Protein AF-L7L6Y4-F1 (afdb_monomer_lite)

Sequence (271 aa):
MTKPHEPDQHRPDEARPPGFETAEQSGSHADTAPQTSPEYAPTGFAPTQFGVPQFDSAQFGGAPPGYPPAGYPPPGYPPAPPPNRTPQILAAILVPIVIATLVAVSVVVIRHNNQQNDEASPPPTEVTVVEPGAPAPQEPDAAGQIPAPAPSVAQSPEPSPSPSAPPVSGADARGFASGPRCNAPEDPLVFIGYTARSRVVICQVGSQVGRNYYKGLANGNAIEIGYPSRSGSTFTAVNGSVRYVVSPSSLVITENGRTLSTEPMIQAWVD

Radius of gyration: 38.22 Å; chains: 1; bounding box: 120×74×76 Å

Structure (mmCIF, N/CA/C/O backbone):
data_AF-L7L6Y4-F1
#
_entry.id   AF-L7L6Y4-F1
#
loop_
_atom_site.group_PDB
_atom_site.id
_atom_site.type_symbol
_atom_site.label_atom_id
_atom_site.label_alt_id
_atom_site.label_comp_id
_atom_site.label_asym_id
_atom_site.label_entity_id
_atom_site.label_seq_id
_atom_site.pdbx_PDB_ins_code
_atom_site.Cartn_x
_atom_site.Cartn_y
_atom_site.Cartn_z
_atom_site.occupancy
_atom_site.B_iso_or_equiv
_atom_site.auth_seq_id
_atom_site.auth_comp_id
_atom_site.auth_asym_id
_atom_site.auth_atom_id
_atom_site.pdbx_PDB_model_num
ATOM 1 N N . MET A 1 1 ? 59.678 31.757 38.102 1.00 49.84 1 MET A N 1
ATOM 2 C CA . MET A 1 1 ? 58.906 30.837 38.961 1.00 49.84 1 MET A CA 1
ATOM 3 C C . MET A 1 1 ? 57.443 30.963 38.581 1.00 49.84 1 MET A C 1
ATOM 5 O O . MET A 1 1 ? 56.754 31.797 39.144 1.00 49.84 1 MET A O 1
ATOM 9 N N . THR A 1 2 ? 56.991 30.175 37.606 1.00 51.38 2 THR A N 1
ATOM 10 C CA . THR A 1 2 ? 55.563 30.055 37.284 1.00 51.38 2 THR A CA 1
ATOM 11 C C . THR A 1 2 ? 55.348 28.630 36.791 1.00 51.38 2 THR A C 1
ATOM 13 O O . THR A 1 2 ? 55.929 28.228 35.786 1.00 51.38 2 THR A O 1
ATOM 16 N N . LYS A 1 3 ? 54.628 27.838 37.585 1.00 59.25 3 LYS A N 1
ATOM 17 C CA . LYS A 1 3 ? 54.335 26.421 37.347 1.00 59.25 3 LYS A CA 1
ATOM 18 C C . LYS A 1 3 ? 53.057 26.341 36.494 1.00 59.25 3 LYS A C 1
ATOM 20 O O . LYS A 1 3 ? 52.103 27.029 36.858 1.00 59.25 3 LYS A O 1
ATOM 25 N N . PRO A 1 4 ? 53.002 25.572 35.392 1.00 62.41 4 PRO A N 1
ATOM 26 C CA . PRO A 1 4 ? 51.770 25.422 34.626 1.00 62.41 4 PRO A CA 1
ATOM 27 C C . PRO A 1 4 ? 50.770 24.519 35.356 1.00 62.41 4 PRO A C 1
ATOM 29 O O . PRO A 1 4 ? 51.151 23.589 36.066 1.00 62.41 4 PRO A O 1
ATOM 32 N N . HIS A 1 5 ? 49.496 24.852 35.180 1.00 60.91 5 HIS A N 1
ATOM 33 C CA . HIS A 1 5 ? 48.320 24.230 35.775 1.00 60.91 5 HIS A CA 1
ATOM 34 C C . HIS A 1 5 ? 47.925 22.987 34.958 1.00 60.91 5 HIS A C 1
ATOM 36 O O . HIS A 1 5 ? 47.766 23.071 33.742 1.00 60.91 5 HIS A O 1
ATOM 42 N N . GLU A 1 6 ? 47.816 21.842 35.627 1.00 69.25 6 GLU A N 1
ATOM 43 C CA . GLU A 1 6 ? 47.409 20.547 35.068 1.00 69.25 6 GLU A CA 1
ATOM 44 C C . GLU A 1 6 ? 45.871 20.433 35.106 1.00 69.25 6 GLU A C 1
ATOM 46 O O . GLU A 1 6 ? 45.295 20.704 36.163 1.00 69.25 6 GLU A O 1
ATOM 51 N N . PRO A 1 7 ? 45.184 20.102 33.995 1.00 65.88 7 PRO A N 1
ATOM 52 C CA . PRO A 1 7 ? 43.735 19.936 33.997 1.00 65.88 7 PRO A CA 1
ATOM 53 C C . PRO A 1 7 ? 43.310 18.524 34.432 1.00 65.88 7 PRO A C 1
ATOM 55 O O . PRO A 1 7 ? 43.775 17.517 33.895 1.00 65.88 7 PRO A O 1
ATOM 58 N N . ASP A 1 8 ? 42.381 18.495 35.390 1.00 60.53 8 ASP A N 1
ATOM 59 C CA . ASP A 1 8 ? 41.675 17.329 35.927 1.00 60.53 8 ASP A CA 1
ATOM 60 C C . ASP A 1 8 ? 40.996 16.501 34.820 1.00 60.53 8 ASP A C 1
ATOM 62 O O . ASP A 1 8 ? 40.091 16.974 34.127 1.00 60.53 8 ASP A O 1
ATOM 66 N N . GLN A 1 9 ? 41.392 15.233 34.684 1.00 57.84 9 GLN A N 1
ATOM 67 C CA . GLN A 1 9 ? 40.680 14.264 33.855 1.00 57.84 9 GLN A CA 1
ATOM 68 C C . GLN A 1 9 ? 39.477 13.706 34.624 1.00 57.84 9 GLN A C 1
ATOM 70 O O . GLN A 1 9 ? 39.608 12.828 35.476 1.00 57.84 9 GLN A O 1
ATOM 75 N N . HIS A 1 10 ? 38.285 14.203 34.294 1.00 60.91 10 HIS A N 1
ATOM 76 C CA . HIS A 1 10 ? 37.023 13.589 34.697 1.00 60.91 10 HIS A CA 1
ATOM 77 C C . HIS A 1 10 ? 36.835 12.242 33.984 1.00 60.91 10 HIS A C 1
ATOM 79 O O . HIS A 1 10 ? 36.675 12.165 32.766 1.00 60.91 10 HIS A O 1
ATOM 85 N N . ARG A 1 11 ? 36.850 11.177 34.783 1.00 63.25 11 ARG A N 1
ATOM 86 C CA . ARG A 1 11 ? 36.523 9.797 34.420 1.00 63.25 11 ARG A CA 1
ATOM 87 C C . ARG A 1 11 ? 34.994 9.650 34.339 1.00 63.25 11 ARG A C 1
ATOM 89 O O . ARG A 1 11 ? 34.338 9.967 35.328 1.00 63.25 11 ARG A O 1
ATOM 96 N N . PRO A 1 12 ? 34.402 9.188 33.224 1.00 61.81 12 PRO A N 1
ATOM 97 C CA . PRO A 1 12 ? 32.975 8.892 33.189 1.00 61.81 12 PRO A CA 1
ATOM 98 C C . PRO A 1 12 ? 32.676 7.586 33.938 1.00 61.81 12 PRO A C 1
ATOM 100 O O . PRO A 1 12 ? 33.360 6.577 33.754 1.00 61.81 12 PRO A O 1
ATOM 103 N N . ASP A 1 13 ? 31.657 7.646 34.795 1.00 52.38 13 ASP A N 1
ATOM 104 C CA . ASP A 1 13 ? 31.080 6.524 35.530 1.00 52.38 13 ASP A CA 1
ATOM 105 C C . ASP A 1 13 ? 30.538 5.446 34.582 1.00 52.38 13 ASP A C 1
ATOM 107 O O . ASP A 1 13 ? 29.760 5.702 33.660 1.00 52.38 13 ASP A O 1
ATOM 111 N N . GLU A 1 14 ? 30.953 4.212 34.852 1.00 58.50 14 GLU A N 1
ATOM 112 C CA . GLU A 1 14 ? 30.553 3.001 34.151 1.00 58.50 14 GLU A CA 1
ATOM 113 C C . GLU A 1 14 ? 29.162 2.567 34.640 1.00 58.50 14 GLU A C 1
ATOM 115 O O . GLU A 1 14 ? 28.984 2.073 35.757 1.00 58.50 14 GLU A O 1
ATOM 120 N N . ALA A 1 15 ? 28.145 2.794 33.807 1.00 58.94 15 ALA A N 1
ATOM 121 C CA . ALA A 1 15 ? 26.770 2.400 34.081 1.00 58.94 15 ALA A CA 1
ATOM 122 C C . ALA A 1 15 ? 26.608 0.870 34.000 1.00 58.94 15 ALA A C 1
ATOM 124 O O . ALA A 1 15 ? 26.661 0.255 32.936 1.00 58.94 15 ALA A O 1
ATOM 125 N N . ARG A 1 16 ? 26.376 0.270 35.168 1.00 60.38 16 ARG A N 1
ATOM 126 C CA . ARG A 1 16 ? 26.054 -1.142 35.411 1.00 60.38 16 ARG A CA 1
ATOM 127 C C . ARG A 1 16 ? 24.636 -1.490 34.913 1.00 60.38 16 ARG A C 1
ATOM 129 O O . ARG A 1 16 ? 23.689 -0.851 35.373 1.00 60.38 16 ARG A O 1
ATOM 136 N N . PRO A 1 17 ? 24.433 -2.511 34.057 1.00 67.81 17 PRO A N 1
ATOM 137 C CA . PRO A 1 17 ? 23.089 -2.983 33.722 1.00 67.81 17 PRO A CA 1
ATOM 138 C C . PRO A 1 17 ? 22.472 -3.830 34.861 1.00 67.81 17 PRO A C 1
ATOM 140 O O . PRO A 1 17 ? 23.193 -4.595 35.514 1.00 67.81 17 PRO A O 1
ATOM 143 N N . PRO A 1 18 ? 21.153 -3.713 35.118 1.00 62.12 18 PRO A N 1
ATOM 144 C CA . PRO A 1 18 ? 20.429 -4.555 36.069 1.00 62.12 18 PRO A CA 1
ATOM 145 C C . PRO A 1 18 ? 20.204 -5.975 35.526 1.00 62.12 18 PRO A C 1
ATOM 147 O O . PRO A 1 18 ? 20.105 -6.198 34.321 1.00 62.12 18 PRO A O 1
ATOM 150 N N . GLY A 1 19 ? 20.180 -6.928 36.460 1.00 49.75 19 GLY A N 1
ATOM 151 C CA . GLY A 1 19 ? 20.267 -8.362 36.223 1.00 49.75 19 GLY A CA 1
ATOM 152 C C . GLY A 1 19 ? 19.092 -9.004 35.488 1.00 49.75 19 GLY A C 1
ATOM 153 O O . GLY A 1 19 ? 17.953 -8.547 35.526 1.00 49.75 19 GLY A O 1
ATOM 154 N N . PHE A 1 20 ? 19.423 -10.125 34.852 1.00 48.03 20 PHE A N 1
ATOM 155 C CA . PHE A 1 20 ? 18.484 -11.104 34.336 1.00 48.03 20 PHE A CA 1
ATOM 156 C C . PHE A 1 20 ? 17.938 -11.925 35.506 1.00 48.03 20 PHE A C 1
ATOM 158 O O . PHE A 1 20 ? 18.676 -12.661 36.161 1.00 48.03 20 PHE A O 1
ATOM 165 N N . GLU A 1 21 ? 16.647 -11.765 35.774 1.00 55.12 21 GLU A N 1
ATOM 166 C CA . GLU A 1 21 ? 15.887 -12.620 36.676 1.00 55.12 21 GLU A CA 1
ATOM 167 C C . GLU A 1 21 ? 15.536 -13.914 35.930 1.00 55.12 21 GLU A C 1
ATOM 169 O O . GLU A 1 21 ? 14.765 -13.927 34.969 1.00 55.12 21 GLU A O 1
ATOM 174 N N . THR A 1 22 ? 16.181 -15.004 36.338 1.00 49.25 22 THR A N 1
ATOM 175 C CA . THR A 1 22 ? 15.930 -16.362 35.861 1.00 49.25 22 THR A CA 1
ATOM 176 C C . THR A 1 22 ? 14.662 -16.886 36.527 1.00 49.25 22 THR A C 1
ATOM 178 O O . THR A 1 22 ? 14.688 -17.259 37.697 1.00 49.25 22 THR A O 1
ATOM 181 N N . ALA A 1 23 ? 13.552 -16.943 35.793 1.00 55.12 23 ALA A N 1
ATOM 182 C CA . ALA A 1 23 ? 12.389 -17.713 36.218 1.00 55.12 23 ALA A CA 1
ATOM 183 C C . ALA A 1 23 ? 12.545 -19.169 35.752 1.00 55.12 23 ALA A C 1
ATOM 185 O O . ALA A 1 23 ? 12.255 -19.516 34.607 1.00 55.12 23 ALA A O 1
ATOM 186 N N . GLU A 1 24 ? 13.024 -20.018 36.663 1.00 54.66 24 GLU A N 1
ATOM 187 C CA . GLU A 1 24 ? 12.730 -21.450 36.666 1.00 54.66 24 GLU A CA 1
ATOM 188 C C . GLU A 1 24 ? 11.210 -21.642 36.733 1.00 54.66 24 GLU A C 1
ATOM 190 O O . GLU A 1 24 ? 10.570 -21.235 37.703 1.00 54.66 24 GLU A O 1
ATOM 195 N N . GLN A 1 25 ? 10.627 -22.320 35.746 1.00 53.72 25 GLN A N 1
ATOM 196 C CA . GLN A 1 25 ? 9.329 -22.958 35.937 1.00 53.72 25 GLN A CA 1
ATOM 197 C C . GLN A 1 25 ? 9.423 -24.427 35.533 1.00 53.72 25 GLN A C 1
ATOM 199 O O . GLN A 1 25 ? 9.224 -24.825 34.388 1.00 53.72 25 GLN A O 1
ATOM 204 N N . SER A 1 26 ? 9.800 -25.211 36.541 1.00 57.97 26 SER A N 1
ATOM 205 C CA . SER A 1 26 ? 9.683 -26.661 36.608 1.00 57.97 26 SER A CA 1
ATOM 206 C C . SER A 1 26 ? 8.202 -27.043 36.727 1.00 57.97 26 SER A C 1
ATOM 208 O O . SER A 1 26 ? 7.484 -26.506 37.571 1.00 57.97 26 SER A O 1
ATOM 210 N N . GLY A 1 27 ? 7.735 -27.948 35.867 1.00 52.06 27 GLY A N 1
ATOM 211 C CA . GLY A 1 27 ? 6.340 -28.389 35.820 1.00 52.06 27 GLY A CA 1
ATOM 212 C C . GLY A 1 27 ? 6.143 -29.550 34.852 1.00 52.06 27 GLY A C 1
ATOM 213 O O . GLY A 1 27 ? 5.719 -29.373 33.717 1.00 52.06 27 GLY A O 1
ATOM 214 N N . SER A 1 28 ? 6.518 -30.736 35.311 1.00 59.22 28 SER A N 1
ATOM 215 C CA . SER A 1 28 ? 6.410 -32.041 34.659 1.00 59.22 28 SER A CA 1
ATOM 216 C C . SER A 1 28 ? 5.017 -32.691 34.772 1.00 59.22 28 SER A C 1
ATOM 218 O O . SER A 1 28 ? 4.301 -32.415 35.730 1.00 59.22 28 SER A O 1
ATOM 220 N N . HIS A 1 29 ? 4.772 -33.677 33.891 1.00 43.50 29 HIS A N 1
ATOM 221 C CA . HIS A 1 29 ? 3.691 -34.692 33.826 1.00 43.50 29 HIS A CA 1
ATOM 222 C C . HIS A 1 29 ? 2.401 -34.276 33.087 1.00 43.50 29 HIS A C 1
ATOM 224 O O . HIS A 1 29 ? 1.640 -33.443 33.556 1.00 43.50 29 HIS A O 1
ATOM 230 N N . ALA A 1 30 ? 2.220 -34.686 31.824 1.00 50.94 30 ALA A N 1
ATOM 231 C CA . ALA A 1 30 ? 1.847 -36.017 31.306 1.00 50.94 30 ALA A CA 1
ATOM 232 C C . ALA A 1 30 ? 0.329 -36.246 31.325 1.00 50.94 30 ALA A C 1
ATOM 234 O O . ALA A 1 30 ? -0.232 -36.497 32.382 1.00 50.94 30 ALA A O 1
ATOM 235 N N . ASP A 1 31 ? -0.291 -36.252 30.140 1.00 48.62 31 ASP A N 1
ATOM 236 C CA . ASP A 1 31 ? -1.286 -37.273 29.823 1.00 48.62 31 ASP A CA 1
ATOM 237 C C . ASP A 1 31 ? -1.483 -37.469 28.314 1.00 48.62 31 ASP A C 1
ATOM 239 O O . ASP A 1 31 ? -1.268 -36.585 27.486 1.00 48.62 31 ASP A O 1
ATOM 243 N N . THR A 1 32 ? -1.835 -38.705 28.003 1.00 44.62 32 THR A N 1
ATOM 244 C CA . THR A 1 32 ? -1.800 -39.392 26.718 1.00 44.62 32 THR A CA 1
ATOM 245 C C . THR A 1 32 ? -3.143 -39.297 25.993 1.00 44.62 32 THR A C 1
ATOM 247 O O . THR A 1 32 ? -4.165 -39.631 26.580 1.00 44.62 32 THR A O 1
ATOM 250 N N . ALA A 1 33 ? -3.149 -38.984 24.691 1.00 52.09 33 ALA A N 1
ATOM 251 C CA . ALA A 1 33 ? -4.119 -39.539 23.734 1.00 52.09 33 ALA A CA 1
ATOM 252 C C . ALA A 1 33 ? -3.632 -39.353 22.280 1.00 52.09 33 ALA A C 1
ATOM 254 O O . ALA A 1 33 ? -3.257 -38.241 21.905 1.00 52.09 33 ALA A O 1
ATOM 255 N N . PRO A 1 34 ? -3.663 -40.397 21.429 1.00 58.09 34 PRO A N 1
ATOM 256 C CA . PRO A 1 34 ? -3.401 -40.262 20.002 1.00 58.09 34 PRO A CA 1
ATOM 257 C C . PRO A 1 34 ? -4.667 -39.764 19.291 1.00 58.09 34 PRO A C 1
ATOM 259 O O . PRO A 1 34 ? -5.653 -40.494 19.190 1.00 58.09 34 PRO A O 1
ATOM 262 N N . GLN A 1 35 ? -4.657 -38.531 18.778 1.00 48.00 35 GLN A N 1
ATOM 263 C CA . GLN A 1 35 ? -5.683 -38.097 17.830 1.00 48.00 35 GLN A CA 1
ATOM 264 C C . GLN A 1 35 ? -5.280 -38.488 16.410 1.00 48.00 35 GLN A C 1
ATOM 266 O O . GLN A 1 35 ? -4.291 -38.030 15.844 1.00 48.00 35 GLN A O 1
ATOM 271 N N . THR A 1 36 ? -6.083 -39.401 15.885 1.00 48.19 36 THR A N 1
ATOM 272 C CA . THR A 1 36 ? -6.110 -39.953 14.539 1.00 48.19 36 THR A CA 1
ATOM 273 C C . THR A 1 36 ? -6.147 -38.871 13.459 1.00 48.19 36 THR A C 1
ATOM 275 O O . THR A 1 36 ? -7.047 -38.029 13.451 1.00 48.19 36 THR A O 1
ATOM 278 N N . SER A 1 37 ? -5.213 -38.956 12.509 1.00 50.47 37 SER A N 1
ATOM 279 C CA . SER A 1 37 ? -5.298 -38.306 11.198 1.00 50.47 37 SER A CA 1
ATOM 280 C C . SER A 1 37 ? -6.626 -38.634 10.516 1.00 50.47 37 SER A C 1
ATOM 282 O O . SER A 1 37 ? -6.934 -39.816 10.354 1.00 50.47 37 SER A O 1
ATOM 284 N N . PRO A 1 38 ? -7.380 -37.645 10.015 1.00 56.12 38 PRO A N 1
ATOM 285 C CA . PRO A 1 38 ? -8.290 -37.903 8.921 1.00 56.12 38 PRO A CA 1
ATOM 286 C C . PRO A 1 38 ? -7.474 -38.045 7.632 1.00 56.12 38 PRO A C 1
ATOM 288 O O . PRO A 1 38 ? -6.875 -37.100 7.120 1.00 56.12 38 PRO A O 1
ATOM 291 N N . GLU A 1 39 ? -7.449 -39.278 7.145 1.00 47.75 39 GLU A N 1
ATOM 292 C CA . GLU A 1 39 ? -7.076 -39.683 5.798 1.00 47.75 39 GLU A CA 1
ATOM 293 C C . GLU A 1 39 ? -7.838 -38.827 4.771 1.00 47.75 39 GLU A C 1
ATOM 295 O O . GLU A 1 39 ? -9.052 -38.947 4.601 1.00 47.75 39 GLU A O 1
ATOM 300 N N . TYR A 1 40 ? -7.130 -37.899 4.124 1.00 48.03 40 TYR A N 1
ATOM 301 C CA . TYR A 1 40 ? -7.681 -37.080 3.051 1.00 48.03 40 TYR A CA 1
ATOM 302 C C . TYR A 1 40 ? -7.696 -37.918 1.770 1.00 48.03 40 TYR A C 1
ATOM 304 O O . TYR A 1 40 ? -6.683 -38.068 1.086 1.00 48.03 40 TYR A O 1
ATOM 312 N N . ALA A 1 41 ? -8.852 -38.507 1.472 1.00 52.50 41 ALA A N 1
ATOM 313 C CA . ALA A 1 41 ? -9.097 -39.198 0.216 1.00 52.50 41 ALA A CA 1
ATOM 314 C C . ALA A 1 41 ? -8.950 -38.225 -0.976 1.00 52.50 41 ALA A C 1
ATOM 316 O O . ALA A 1 41 ? -9.541 -37.139 -0.952 1.00 52.50 41 ALA A O 1
ATOM 317 N N . PRO A 1 42 ? -8.231 -38.591 -2.052 1.00 54.44 42 PRO A N 1
ATOM 318 C CA . PRO A 1 42 ? -8.242 -37.818 -3.285 1.00 54.44 42 PRO A CA 1
ATOM 319 C C . PRO A 1 42 ? -9.577 -38.050 -4.003 1.00 54.44 42 PRO A C 1
ATOM 321 O O . PRO A 1 42 ? -9.783 -39.063 -4.671 1.00 54.44 42 PRO A O 1
ATOM 324 N N . THR A 1 43 ? -10.507 -37.106 -3.872 1.00 53.00 43 THR A N 1
ATOM 325 C CA . THR A 1 43 ? -11.658 -37.042 -4.775 1.00 53.00 43 THR A CA 1
ATOM 326 C C . THR A 1 43 ? -11.179 -36.483 -6.110 1.00 53.00 43 THR A C 1
ATOM 328 O O . THR A 1 43 ? -10.715 -35.348 -6.215 1.00 53.00 43 THR A O 1
ATOM 331 N N . GLY A 1 44 ? -11.227 -37.332 -7.136 1.00 41.16 44 GLY A N 1
ATOM 332 C CA . GLY A 1 44 ? -10.930 -36.960 -8.509 1.00 41.16 44 GLY A CA 1
ATOM 333 C C . GLY A 1 44 ? -11.922 -35.912 -9.000 1.00 41.16 44 GLY A C 1
ATOM 334 O O . GLY A 1 44 ? -13.100 -36.205 -9.198 1.00 41.16 44 GLY A O 1
ATOM 335 N N . PHE A 1 45 ? -11.434 -34.696 -9.224 1.00 43.78 45 PHE A N 1
ATOM 336 C CA . PHE A 1 45 ? -12.145 -33.698 -10.007 1.00 43.78 45 PHE A CA 1
ATOM 337 C C . PHE A 1 45 ? -11.887 -33.979 -11.486 1.00 43.78 45 PHE A C 1
ATOM 339 O O . PHE A 1 45 ? -10.784 -33.786 -11.998 1.00 43.78 45 PHE A O 1
ATOM 346 N N . ALA A 1 46 ? -12.923 -34.467 -12.164 1.00 47.59 46 ALA A N 1
ATOM 347 C CA . ALA A 1 46 ? -12.985 -34.471 -13.615 1.00 47.59 46 ALA A CA 1
ATOM 348 C C . ALA A 1 46 ? -12.925 -33.018 -14.135 1.00 47.59 46 ALA A C 1
ATOM 350 O O . ALA A 1 46 ? -13.526 -32.131 -13.522 1.00 47.59 46 ALA A O 1
ATOM 351 N N . PRO A 1 47 ? -12.236 -32.745 -15.256 1.00 51.31 47 PRO A N 1
ATOM 352 C CA . PRO A 1 47 ? -12.237 -31.421 -15.854 1.00 51.31 47 PRO A CA 1
ATOM 353 C C . PRO A 1 47 ? -13.613 -31.134 -16.459 1.00 51.31 47 PRO A C 1
ATOM 355 O O . PRO A 1 47 ? -14.011 -31.732 -17.460 1.00 51.31 47 PRO A O 1
ATOM 358 N N . THR A 1 48 ? -14.345 -30.194 -15.867 1.00 46.81 48 THR A N 1
ATOM 359 C CA . THR A 1 48 ? -15.498 -29.568 -16.511 1.00 46.81 48 THR A CA 1
ATOM 360 C C . THR A 1 48 ? -14.983 -28.797 -17.723 1.00 46.81 48 THR A C 1
ATOM 362 O O . THR A 1 48 ? -14.302 -27.780 -17.592 1.00 46.81 48 THR A O 1
ATOM 365 N N . GLN A 1 49 ? -15.268 -29.316 -18.917 1.00 44.69 49 GLN A N 1
ATOM 366 C CA . GLN A 1 49 ? -15.059 -28.592 -20.162 1.00 44.69 49 GLN A CA 1
ATOM 367 C C . GLN A 1 49 ? -15.898 -27.312 -20.131 1.00 44.69 49 GLN A C 1
ATOM 369 O O . GLN A 1 49 ? -17.123 -27.359 -20.026 1.00 44.69 49 GLN A O 1
ATOM 374 N N . PHE A 1 50 ? -15.231 -26.165 -20.227 1.00 45.47 50 PHE A N 1
ATOM 375 C CA . PHE A 1 50 ? -15.882 -24.894 -20.503 1.00 45.47 50 PHE A CA 1
ATOM 376 C C . PHE A 1 50 ? -16.404 -24.929 -21.941 1.00 45.47 50 PHE A C 1
ATOM 378 O O . PHE A 1 50 ? -15.661 -24.712 -22.896 1.00 45.47 50 PHE A O 1
ATOM 385 N N . GLY A 1 51 ? -17.691 -25.244 -22.083 1.00 38.12 51 GLY A N 1
ATOM 386 C CA . GLY A 1 51 ? -18.435 -25.032 -23.314 1.00 38.12 51 GLY A CA 1
ATOM 387 C C . GLY A 1 51 ? -18.528 -23.535 -23.596 1.00 38.12 51 GLY A C 1
ATOM 388 O O . GLY A 1 51 ? -19.123 -22.780 -22.830 1.00 38.12 51 GLY A O 1
ATOM 389 N N . VAL A 1 52 ? -17.920 -23.111 -24.698 1.00 51.03 52 VAL A N 1
ATOM 390 C CA . VAL A 1 52 ? -18.197 -21.824 -25.336 1.00 51.03 52 VAL A CA 1
ATOM 391 C C . VAL A 1 52 ? -19.678 -21.778 -25.741 1.00 51.03 52 VAL A C 1
ATOM 393 O O . VAL A 1 52 ? -20.138 -22.707 -26.406 1.00 51.03 52 VAL A O 1
ATOM 396 N N . PRO A 1 53 ? -20.458 -20.742 -25.380 1.00 44.81 53 PRO A N 1
ATOM 397 C CA . PRO A 1 53 ? -21.779 -20.572 -25.962 1.00 44.81 53 PRO A CA 1
ATOM 398 C C . PRO A 1 53 ? -21.614 -20.193 -27.437 1.00 44.81 53 PRO A C 1
ATOM 400 O O . PRO A 1 53 ? -21.129 -19.116 -27.776 1.00 44.81 53 PRO A O 1
ATOM 403 N N . GLN A 1 54 ? -21.995 -21.118 -28.312 1.00 46.28 54 GLN A N 1
ATOM 404 C CA . GLN A 1 54 ? -22.135 -20.902 -29.744 1.00 46.28 54 GLN A CA 1
ATOM 405 C C . GLN A 1 54 ? -23.474 -20.183 -29.965 1.00 46.28 54 GLN A C 1
ATOM 407 O O . GLN A 1 54 ? -24.537 -20.750 -29.724 1.00 46.28 54 GLN A O 1
ATOM 412 N N . PHE A 1 55 ? -23.431 -18.906 -30.342 1.00 44.28 55 PHE A N 1
ATOM 413 C CA . PHE A 1 55 ? -24.631 -18.132 -30.660 1.00 44.28 55 PHE A CA 1
ATOM 414 C C . PHE A 1 55 ? -25.076 -18.505 -32.076 1.00 44.28 55 PHE A C 1
ATOM 416 O O . PHE A 1 55 ? -24.473 -18.068 -33.055 1.00 44.28 55 PHE A O 1
ATOM 423 N N . ASP A 1 56 ? -26.105 -19.345 -32.169 1.00 42.22 56 ASP A N 1
ATOM 424 C CA . ASP A 1 56 ? -26.780 -19.665 -33.423 1.00 42.22 56 ASP A CA 1
ATOM 425 C C . ASP A 1 56 ? -27.712 -18.506 -33.796 1.00 42.22 56 ASP A C 1
ATOM 427 O O . ASP A 1 56 ? -28.695 -18.203 -33.113 1.00 42.22 56 ASP A O 1
ATOM 431 N N . SER A 1 57 ? -27.362 -17.795 -34.860 1.00 52.12 57 SER A N 1
ATOM 432 C CA . SER A 1 57 ? -28.094 -16.651 -35.385 1.00 52.12 57 SER A CA 1
ATOM 433 C C . SER A 1 57 ? -28.975 -17.074 -36.555 1.00 52.12 57 SER A C 1
ATOM 435 O O . SER A 1 57 ? -28.629 -16.827 -37.701 1.00 52.12 57 SER A O 1
ATOM 437 N N . ALA A 1 58 ? -30.139 -17.667 -36.276 1.00 53.50 58 ALA A N 1
ATOM 438 C CA . ALA A 1 58 ? -31.327 -17.571 -37.136 1.00 53.50 58 ALA A CA 1
ATOM 439 C C . ALA A 1 58 ? -32.480 -18.416 -36.586 1.00 53.50 58 ALA A C 1
ATOM 441 O O . ALA A 1 58 ? -32.471 -19.632 -36.734 1.00 53.50 58 ALA A O 1
ATOM 442 N N . GLN A 1 59 ? -33.540 -17.773 -36.090 1.00 47.47 59 GLN A N 1
ATOM 443 C CA . GLN A 1 59 ? -34.899 -18.207 -36.426 1.00 47.47 59 GLN A CA 1
ATOM 444 C C . GLN A 1 59 ? -35.919 -17.112 -36.111 1.00 47.47 59 GLN A C 1
ATOM 446 O O . GLN A 1 59 ? -36.294 -16.847 -34.972 1.00 47.47 59 GLN A O 1
ATOM 451 N N . PHE A 1 60 ? -36.344 -16.457 -37.187 1.00 47.34 60 PHE A N 1
ATOM 452 C CA . PHE A 1 60 ? -37.554 -15.657 -37.263 1.00 47.34 60 PHE A CA 1
ATOM 453 C C . PHE A 1 60 ? -38.793 -16.554 -37.138 1.00 47.34 60 PHE A C 1
ATOM 455 O O . PHE A 1 60 ? -38.860 -17.595 -37.788 1.00 47.34 60 PHE A O 1
ATOM 462 N N . GLY A 1 61 ? -39.820 -16.059 -36.441 1.00 43.50 61 GLY A N 1
ATOM 463 C CA . GLY A 1 61 ? -41.215 -16.325 -36.805 1.00 43.50 61 GLY A CA 1
ATOM 464 C C . GLY A 1 61 ? -42.124 -16.816 -35.679 1.00 43.50 61 GLY A C 1
ATOM 465 O O . GLY A 1 61 ? -42.041 -17.967 -35.272 1.00 43.50 61 GLY A O 1
ATOM 466 N N . GLY A 1 62 ? -43.077 -15.965 -35.278 1.00 41.59 62 GLY A N 1
ATOM 467 C CA . GLY A 1 62 ? -44.340 -16.397 -34.666 1.00 41.59 62 GLY A CA 1
ATOM 468 C C . GLY A 1 62 ? -44.667 -15.753 -33.320 1.00 41.59 62 GLY A C 1
ATOM 469 O O . GLY A 1 62 ? -44.461 -16.362 -32.278 1.00 41.59 62 GLY A O 1
ATOM 470 N N . ALA A 1 63 ? -45.233 -14.543 -33.331 1.00 52.06 63 ALA A N 1
ATOM 471 C CA . ALA A 1 63 ? -45.893 -13.973 -32.154 1.00 52.06 63 ALA A CA 1
ATOM 472 C C . ALA A 1 63 ? -47.356 -14.467 -32.074 1.00 52.06 63 ALA A C 1
ATOM 474 O O . ALA A 1 63 ? -48.057 -14.397 -33.087 1.00 52.06 63 ALA A O 1
ATOM 475 N N . PRO A 1 64 ? -47.853 -14.933 -30.912 1.00 54.91 64 PRO A N 1
ATOM 476 C CA . PRO A 1 64 ? -49.275 -15.206 -30.717 1.00 54.91 64 PRO A CA 1
ATOM 477 C C . PRO A 1 64 ? -50.074 -13.905 -30.473 1.00 54.91 64 PRO A C 1
ATOM 479 O O . PRO A 1 64 ? -49.564 -12.982 -29.832 1.00 54.91 64 PRO A O 1
ATOM 482 N N . PRO A 1 65 ? -51.332 -13.806 -30.946 1.00 53.72 65 PRO A N 1
ATOM 483 C CA . PRO A 1 65 ? -52.178 -12.637 -30.722 1.00 53.72 65 PRO A CA 1
ATOM 484 C C . PRO A 1 65 ? -52.832 -12.717 -29.335 1.00 53.72 65 PRO A C 1
ATOM 486 O O . PRO A 1 65 ? -53.431 -13.737 -29.000 1.00 53.72 65 PRO A O 1
ATOM 489 N N . GLY A 1 66 ? -52.762 -11.651 -28.528 1.00 54.19 66 GLY A N 1
ATOM 490 C CA . GLY A 1 66 ? -53.553 -11.635 -27.290 1.00 54.19 66 GLY A CA 1
ATOM 491 C C . GLY A 1 66 ? -53.312 -10.562 -26.231 1.00 54.19 66 GLY A C 1
ATOM 492 O O . GLY A 1 66 ? -54.060 -10.557 -25.258 1.00 54.19 66 GLY A O 1
ATOM 493 N N . TYR A 1 67 ? -52.346 -9.648 -26.360 1.00 50.50 67 TYR A N 1
ATOM 494 C CA . TYR A 1 67 ? -52.150 -8.622 -25.324 1.00 50.50 67 TYR A CA 1
ATOM 495 C C . TYR A 1 67 ? -52.811 -7.286 -25.698 1.00 50.50 67 TYR A C 1
ATOM 497 O O . TYR A 1 67 ? -52.555 -6.773 -26.791 1.00 50.50 67 TYR A O 1
ATOM 505 N N . PRO A 1 68 ? -53.660 -6.708 -24.823 1.00 61.88 68 PRO A N 1
ATOM 506 C CA . PRO A 1 68 ? -54.209 -5.374 -25.032 1.00 61.88 68 PRO A CA 1
ATOM 507 C C . PRO A 1 68 ? -53.090 -4.322 -24.956 1.00 61.88 68 PRO A C 1
ATOM 509 O O . PRO A 1 68 ? -52.078 -4.550 -24.286 1.00 61.88 68 PRO A O 1
ATOM 512 N N . PRO A 1 69 ? -53.248 -3.165 -25.623 1.00 55.56 69 PRO A N 1
ATOM 513 C CA . PRO A 1 69 ? -52.218 -2.138 -25.649 1.00 55.56 69 PRO A CA 1
ATOM 514 C C . PRO A 1 69 ? -51.943 -1.624 -24.232 1.00 55.56 69 PRO A C 1
ATOM 516 O O . PRO A 1 69 ? -52.823 -1.074 -23.569 1.00 55.56 69 PRO A O 1
ATOM 519 N N . ALA A 1 70 ? -50.703 -1.812 -23.777 1.00 55.81 70 ALA A N 1
ATOM 520 C CA . ALA A 1 70 ? -50.192 -1.198 -22.566 1.00 55.81 70 ALA A CA 1
ATOM 521 C C . ALA A 1 70 ? -50.210 0.324 -22.752 1.00 55.81 70 ALA A C 1
ATOM 523 O O . ALA A 1 70 ? -49.564 0.861 -23.653 1.00 55.81 70 ALA A O 1
ATOM 524 N N . GLY A 1 71 ? -50.989 1.008 -21.914 1.00 47.88 71 GLY A N 1
ATOM 525 C CA . GLY A 1 71 ? -50.990 2.461 -21.839 1.00 47.88 71 GLY A CA 1
ATOM 526 C C . GLY A 1 71 ? -49.581 2.980 -21.562 1.00 47.88 71 GLY A C 1
ATOM 527 O O . GLY A 1 71 ? -48.832 2.400 -20.776 1.00 47.88 71 GLY A O 1
ATOM 528 N N . TYR A 1 72 ? -49.222 4.069 -22.235 1.00 55.94 72 TYR A N 1
ATOM 529 C CA . TYR A 1 72 ? -47.963 4.769 -22.017 1.00 55.94 72 TYR A CA 1
ATOM 530 C C . TYR A 1 72 ? -47.810 5.127 -20.529 1.00 55.94 72 TYR A C 1
ATOM 532 O O . TYR A 1 72 ? -48.727 5.734 -19.965 1.00 55.94 72 TYR A O 1
ATOM 540 N N . PRO A 1 73 ? -46.683 4.789 -19.873 1.00 60.56 73 PRO A N 1
ATOM 541 C CA . PRO A 1 73 ? -46.404 5.322 -18.551 1.00 60.56 73 PRO A CA 1
ATOM 542 C C . PRO A 1 73 ? -46.237 6.847 -18.656 1.00 60.56 73 PRO A C 1
ATOM 544 O O . PRO A 1 73 ? -45.659 7.333 -19.636 1.00 60.56 73 PRO A O 1
ATOM 547 N N . PRO A 1 74 ? -46.744 7.625 -17.685 1.00 64.75 74 PRO A N 1
ATOM 548 C CA . PRO A 1 74 ? -46.571 9.069 -17.695 1.00 64.75 74 PRO A CA 1
ATOM 549 C C . PRO A 1 74 ? -45.075 9.425 -17.634 1.00 64.75 74 PRO A C 1
ATOM 551 O O . PRO A 1 74 ? -44.297 8.691 -17.014 1.00 64.75 74 PRO A O 1
ATOM 554 N N . PRO A 1 75 ? -44.652 10.538 -18.261 1.00 67.00 75 PRO A N 1
ATOM 555 C CA . PRO A 1 75 ? -43.267 10.983 -18.207 1.00 67.00 75 PRO A CA 1
ATOM 556 C C . PRO A 1 75 ? -42.848 11.177 -16.747 1.00 67.00 75 PRO A C 1
ATOM 558 O O . PRO A 1 75 ? -43.497 11.901 -15.990 1.00 67.00 75 PRO A O 1
ATOM 561 N N . GLY A 1 76 ? -41.779 10.483 -16.354 1.00 51.94 76 GLY A N 1
ATOM 562 C CA . GLY A 1 76 ? -41.217 10.567 -15.014 1.00 51.94 76 GLY A CA 1
ATOM 563 C C . GLY A 1 76 ? -40.851 12.009 -14.682 1.00 51.94 76 GLY A C 1
ATOM 564 O O . GLY A 1 76 ? -40.153 12.676 -15.447 1.00 51.94 76 GLY A O 1
ATOM 565 N N . TYR A 1 77 ? -41.339 12.494 -13.545 1.00 61.28 77 TYR A N 1
ATOM 566 C CA . TYR A 1 77 ? -40.924 13.784 -13.014 1.00 61.28 77 TYR A CA 1
ATOM 567 C C . TYR A 1 77 ? -39.411 13.760 -12.742 1.00 61.28 77 TYR A C 1
ATOM 569 O O . TYR A 1 77 ? -38.903 12.753 -12.237 1.00 61.28 77 TYR A O 1
ATOM 577 N N . PRO A 1 78 ? -38.678 14.845 -13.050 1.00 68.94 78 PRO A N 1
ATOM 578 C CA . PRO A 1 78 ? -37.283 14.951 -12.654 1.00 68.94 78 PRO A CA 1
ATOM 579 C C . PRO A 1 78 ? -37.172 14.866 -11.121 1.00 68.94 78 PRO A C 1
ATOM 581 O O . PRO A 1 78 ? -38.058 15.360 -10.414 1.00 68.94 78 PRO A O 1
ATOM 584 N N . PRO A 1 79 ? -36.103 14.249 -10.586 1.00 64.62 79 PRO A N 1
ATOM 585 C CA . PRO A 1 79 ? -35.879 14.212 -9.148 1.00 64.62 79 PRO A CA 1
ATOM 586 C C . PRO A 1 79 ? -35.797 15.640 -8.597 1.00 64.62 79 PRO A C 1
ATOM 588 O O . PRO A 1 79 ? -35.169 16.516 -9.196 1.00 64.62 79 PRO A O 1
ATOM 591 N N . ALA A 1 80 ? -36.453 15.877 -7.458 1.00 67.44 80 ALA A N 1
ATOM 592 C CA . ALA A 1 80 ? -36.434 17.174 -6.796 1.00 67.44 80 ALA A CA 1
ATOM 593 C C . ALA A 1 80 ? -34.984 17.590 -6.470 1.00 67.44 80 ALA A C 1
ATOM 595 O O . ALA A 1 80 ? -34.204 16.751 -6.004 1.00 67.44 80 ALA A O 1
ATOM 596 N N . PRO A 1 81 ? -34.603 18.862 -6.688 1.00 69.38 81 PRO A N 1
ATOM 597 C CA . PRO A 1 81 ? -33.283 19.344 -6.310 1.00 69.38 81 PRO A CA 1
ATOM 598 C C . PRO A 1 81 ? -33.093 19.227 -4.787 1.00 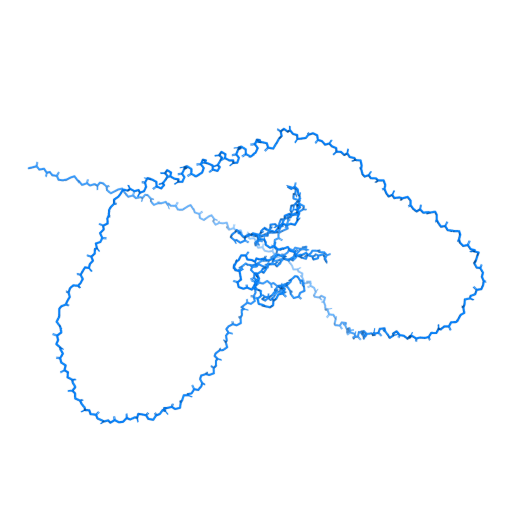69.38 81 PRO A C 1
ATOM 600 O O . PRO A 1 81 ? -34.037 19.474 -4.028 1.00 69.38 81 PRO A O 1
ATOM 603 N N . PRO A 1 82 ? -31.892 18.846 -4.315 1.00 67.06 82 PRO A N 1
ATOM 604 C CA . PRO A 1 82 ? -31.630 18.716 -2.890 1.00 67.06 82 PRO A CA 1
ATOM 605 C C . PRO A 1 82 ? -31.800 20.070 -2.179 1.00 67.06 82 PRO A C 1
ATOM 607 O O . PRO A 1 82 ? -31.459 21.113 -2.745 1.00 67.06 82 PRO A O 1
ATOM 610 N N . PRO A 1 83 ? -32.316 20.082 -0.934 1.00 67.62 83 PRO A N 1
ATOM 611 C CA . PRO A 1 83 ? -32.523 21.311 -0.186 1.00 67.62 83 PRO A CA 1
ATOM 612 C C . PRO A 1 83 ? -31.187 22.016 0.056 1.00 67.62 83 PRO A C 1
ATOM 614 O O . PRO A 1 83 ? -30.261 21.457 0.648 1.00 67.62 83 PRO A O 1
ATOM 617 N N . ASN A 1 84 ? -31.118 23.265 -0.401 1.00 53.00 84 ASN A N 1
ATOM 618 C CA . ASN A 1 84 ? -29.976 24.155 -0.252 1.00 53.00 84 ASN A CA 1
ATOM 619 C C . ASN A 1 84 ? -29.727 24.417 1.244 1.00 53.00 84 ASN A C 1
ATOM 621 O O . ASN A 1 84 ? -30.366 25.273 1.857 1.00 53.00 84 ASN A O 1
ATOM 625 N N . ARG A 1 85 ? -28.817 23.659 1.862 1.00 54.22 85 ARG A N 1
ATOM 626 C CA . ARG A 1 85 ? -28.262 24.006 3.171 1.00 54.22 85 ARG A CA 1
ATOM 627 C C . ARG A 1 85 ? -27.088 24.938 2.943 1.00 54.22 85 ARG A C 1
ATOM 629 O O . ARG A 1 85 ? -25.964 24.494 2.750 1.00 54.22 85 ARG A O 1
ATOM 636 N N . THR A 1 86 ? -27.357 26.232 2.986 1.00 57.41 86 THR A N 1
ATOM 637 C CA . THR A 1 86 ? -26.349 27.237 3.316 1.00 57.41 86 THR A CA 1
ATOM 638 C C . THR A 1 86 ? -26.057 27.148 4.814 1.00 57.41 86 THR A C 1
ATOM 640 O O . THR A 1 86 ? -26.983 27.307 5.611 1.00 57.41 86 THR A O 1
ATOM 643 N N . PRO A 1 87 ? -24.795 26.976 5.237 1.00 48.28 87 PRO A N 1
ATOM 644 C CA . PRO A 1 87 ? -24.376 27.436 6.544 1.00 48.28 87 PRO A CA 1
ATOM 645 C C . PRO A 1 87 ? -23.411 28.609 6.381 1.00 48.28 87 PRO A C 1
ATOM 647 O O . PRO A 1 87 ? -22.450 28.580 5.612 1.00 48.28 87 PRO A O 1
ATOM 650 N N . GLN A 1 88 ? -23.683 29.660 7.140 1.00 53.34 88 GLN A N 1
ATOM 651 C CA . GLN A 1 88 ? -22.755 30.751 7.360 1.00 53.34 88 GLN A CA 1
ATOM 652 C C . GLN A 1 88 ? -21.496 30.215 8.054 1.00 53.34 88 GLN A C 1
ATOM 654 O O . GLN A 1 88 ? -21.534 29.892 9.236 1.00 53.34 88 GLN A O 1
ATOM 659 N N . ILE A 1 89 ? -20.376 30.130 7.335 1.00 49.31 89 ILE A N 1
ATOM 660 C CA . ILE A 1 89 ? -19.039 30.021 7.938 1.00 49.31 89 ILE A CA 1
ATOM 661 C C . ILE A 1 89 ? -18.115 31.024 7.238 1.00 49.31 89 ILE A C 1
ATOM 663 O O . ILE A 1 89 ? -17.140 30.677 6.582 1.00 49.31 89 ILE A O 1
ATOM 667 N N . LEU A 1 90 ? -18.437 32.307 7.384 1.00 49.75 90 LEU A N 1
ATOM 668 C CA . LEU A 1 90 ? -17.509 33.415 7.152 1.00 49.75 90 LEU A CA 1
ATOM 669 C C . LEU A 1 90 ? -17.044 33.941 8.516 1.00 49.75 90 LEU A C 1
ATOM 671 O O . LEU A 1 90 ? -17.392 35.047 8.903 1.00 49.75 90 LEU A O 1
ATOM 675 N N . ALA A 1 91 ? -16.317 33.110 9.275 1.00 50.38 91 ALA A N 1
ATOM 676 C CA . ALA A 1 91 ? -15.581 33.555 10.473 1.00 50.38 91 ALA A CA 1
ATOM 677 C C . ALA A 1 91 ? -14.501 32.580 11.004 1.00 50.38 91 ALA A C 1
ATOM 679 O O . ALA A 1 91 ? -13.860 32.901 11.998 1.00 50.38 91 ALA A O 1
ATOM 680 N N . ALA A 1 92 ? -14.255 31.410 10.391 1.00 51.25 92 ALA A N 1
ATOM 681 C CA . ALA A 1 92 ? -13.384 30.380 10.995 1.00 51.25 92 ALA A CA 1
ATOM 682 C C . ALA A 1 92 ? -12.212 29.888 10.117 1.00 51.25 92 ALA A C 1
ATOM 684 O O . ALA A 1 92 ? -11.592 28.881 10.443 1.00 51.25 92 ALA A O 1
ATOM 685 N N . ILE A 1 93 ? -11.882 30.579 9.017 1.00 53.44 93 ILE A N 1
ATOM 686 C CA . ILE A 1 93 ? -10.770 30.183 8.121 1.00 53.44 93 ILE A CA 1
ATOM 687 C C . ILE A 1 93 ? -9.520 31.066 8.306 1.00 53.44 93 ILE A C 1
ATOM 689 O O . ILE A 1 93 ? -8.411 30.627 8.014 1.00 53.44 93 ILE A O 1
ATOM 693 N N . LEU A 1 94 ? -9.641 32.269 8.880 1.00 49.59 94 LEU A N 1
ATOM 694 C CA . LEU A 1 94 ? -8.479 33.151 9.077 1.00 49.59 94 LEU A CA 1
ATOM 695 C C . LEU A 1 94 ? -7.571 32.717 10.238 1.00 49.59 94 LEU A C 1
ATOM 697 O O . LEU A 1 94 ? -6.356 32.858 10.143 1.00 49.59 94 LEU A O 1
ATOM 701 N N . VAL A 1 95 ? -8.124 32.132 11.303 1.00 57.00 95 VAL A N 1
ATOM 702 C CA . VAL A 1 95 ? -7.344 31.723 12.485 1.00 57.00 95 VAL A CA 1
ATOM 703 C C . VAL A 1 95 ? -6.322 30.613 12.181 1.00 57.00 95 VAL A C 1
ATOM 705 O O . VAL A 1 95 ? -5.154 30.805 12.518 1.00 57.00 95 VAL A O 1
ATOM 708 N N . PRO A 1 96 ? -6.664 29.488 11.514 1.00 55.69 96 PRO A N 1
ATOM 709 C CA . PRO A 1 96 ? -5.667 28.451 11.236 1.00 55.69 96 PRO A CA 1
ATOM 710 C C . PRO A 1 96 ? -4.605 28.907 10.227 1.00 55.69 96 PRO A C 1
ATOM 712 O O . PRO A 1 96 ? -3.453 28.497 10.346 1.00 55.69 96 PRO A O 1
ATOM 715 N N . ILE A 1 97 ? -4.952 29.788 9.279 1.00 71.81 97 ILE A N 1
ATOM 716 C CA . ILE A 1 97 ? -3.992 30.331 8.307 1.00 71.81 97 ILE A CA 1
ATOM 717 C C . ILE A 1 97 ? -2.989 31.258 9.005 1.00 71.81 97 ILE A C 1
ATOM 719 O O . ILE A 1 97 ? -1.794 31.123 8.772 1.00 71.81 97 ILE A O 1
ATOM 723 N N . VAL A 1 98 ? -3.439 32.138 9.907 1.00 75.44 98 VAL A N 1
ATOM 724 C CA . VAL A 1 98 ? -2.545 33.029 10.672 1.00 75.44 98 VAL A CA 1
ATOM 725 C C . VAL A 1 98 ? -1.641 32.242 11.627 1.00 75.44 98 VAL A C 1
ATOM 727 O O . VAL A 1 98 ? -0.463 32.560 11.764 1.00 75.44 98 VAL A O 1
ATOM 730 N N . ILE A 1 99 ? -2.149 31.178 12.259 1.00 74.62 99 ILE A N 1
ATOM 731 C CA . ILE A 1 99 ? -1.319 30.318 13.117 1.00 74.62 99 ILE A CA 1
ATOM 732 C C . ILE A 1 99 ? -0.278 29.564 12.275 1.00 74.62 99 ILE A C 1
ATOM 734 O O . ILE A 1 99 ? 0.893 29.524 12.647 1.00 74.62 99 ILE A O 1
ATOM 738 N N . ALA A 1 100 ? -0.666 29.015 11.119 1.00 74.62 100 ALA A N 1
ATOM 739 C CA . ALA A 1 100 ? 0.262 28.312 10.235 1.00 74.62 100 ALA A CA 1
ATOM 740 C C . ALA A 1 100 ? 1.353 29.240 9.671 1.00 74.62 100 ALA A C 1
ATOM 742 O O . ALA A 1 100 ? 2.517 28.839 9.613 1.00 74.62 100 ALA A O 1
ATOM 743 N N . THR A 1 101 ? 1.014 30.483 9.304 1.00 76.19 101 THR A N 1
ATOM 744 C CA . THR A 1 101 ? 2.011 31.456 8.830 1.00 76.19 101 THR A CA 1
ATOM 745 C C . THR A 1 101 ? 2.952 31.899 9.945 1.00 76.19 101 THR A C 1
ATOM 747 O O . THR A 1 101 ? 4.156 31.962 9.708 1.00 76.19 101 THR A O 1
ATOM 750 N N . LEU A 1 102 ? 2.458 32.125 11.168 1.00 77.25 102 LEU A N 1
ATOM 751 C CA . LEU A 1 102 ? 3.316 32.458 12.311 1.00 77.25 102 LEU A CA 1
ATOM 752 C C . LEU A 1 102 ? 4.296 31.325 12.637 1.00 77.25 102 LEU A C 1
ATOM 754 O O . LEU A 1 102 ? 5.485 31.588 12.783 1.00 77.25 102 LEU A O 1
ATOM 758 N N . VAL A 1 103 ? 3.841 30.068 12.663 1.00 84.12 103 VAL A N 1
ATOM 759 C CA . VAL A 1 103 ? 4.720 28.912 12.918 1.00 84.12 103 VAL A CA 1
ATOM 760 C C . VAL A 1 103 ? 5.775 28.760 11.819 1.00 84.12 103 VAL A C 1
ATOM 762 O O . VAL A 1 103 ? 6.947 28.548 12.126 1.00 84.12 103 VAL A O 1
ATOM 765 N N . ALA A 1 104 ? 5.399 28.917 10.545 1.00 80.56 104 ALA A N 1
ATOM 766 C CA . ALA A 1 104 ? 6.348 28.838 9.435 1.00 80.56 104 ALA A CA 1
ATOM 767 C C . ALA A 1 104 ? 7.424 29.937 9.516 1.00 80.56 104 ALA A C 1
ATOM 769 O O . ALA A 1 104 ? 8.611 29.643 9.368 1.00 80.56 104 ALA A O 1
ATOM 770 N N . VAL A 1 105 ? 7.033 31.180 9.818 1.00 84.69 105 VAL A N 1
ATOM 771 C CA . VAL A 1 105 ? 7.975 32.297 9.997 1.00 84.69 105 VAL A CA 1
ATOM 772 C C . VAL A 1 105 ? 8.882 32.058 11.207 1.00 84.69 105 VAL A C 1
ATOM 774 O O . VAL A 1 105 ? 10.094 32.231 11.095 1.00 84.69 105 VAL A O 1
ATOM 777 N N . SER A 1 106 ? 8.344 31.583 12.336 1.00 77.38 106 SER A N 1
ATOM 778 C CA . SER A 1 106 ? 9.148 31.244 13.517 1.00 77.38 106 SER A CA 1
ATOM 779 C C . SER A 1 106 ? 10.187 30.156 13.225 1.00 77.38 106 SER A C 1
ATOM 781 O O . SER A 1 106 ? 11.338 30.293 13.632 1.00 77.38 106 SER A O 1
ATOM 783 N N . VAL A 1 107 ? 9.831 29.106 12.476 1.00 80.69 107 VAL A N 1
ATOM 784 C CA . VAL A 1 107 ? 10.772 28.033 12.103 1.00 80.69 107 VAL A CA 1
ATOM 785 C C . VAL A 1 107 ? 11.885 28.550 11.185 1.00 80.69 107 VAL A C 1
ATOM 787 O O . VAL A 1 107 ? 13.044 28.169 11.363 1.00 80.69 107 VAL A O 1
ATOM 790 N N . VAL A 1 108 ? 11.568 29.430 10.230 1.00 81.06 108 VAL A N 1
ATOM 791 C CA . VAL A 1 108 ? 12.568 30.022 9.325 1.00 81.06 108 VAL A CA 1
ATOM 792 C C . VAL A 1 108 ? 13.537 30.931 10.087 1.00 81.06 108 VAL A C 1
ATOM 794 O O . VAL A 1 108 ? 14.745 30.815 9.890 1.00 81.06 108 VAL A O 1
ATOM 797 N N . VAL A 1 109 ? 13.046 31.769 11.006 1.00 79.31 109 VAL A N 1
ATOM 798 C CA . VAL A 1 109 ? 13.896 32.660 11.820 1.00 79.31 109 VAL A CA 1
ATOM 799 C C . VAL A 1 109 ? 14.816 31.868 12.755 1.00 79.31 109 VAL A C 1
ATOM 801 O O . VAL A 1 109 ? 15.995 32.194 12.859 1.00 79.31 109 VAL A O 1
ATOM 804 N N . ILE A 1 110 ? 14.328 30.791 13.386 1.00 75.69 110 ILE A N 1
ATOM 805 C CA . ILE A 1 110 ? 15.162 29.936 14.251 1.00 75.69 110 ILE A CA 1
ATOM 806 C C . ILE A 1 110 ? 16.275 29.252 13.443 1.00 75.69 110 ILE A C 1
ATOM 808 O O . ILE A 1 110 ? 17.422 29.227 13.884 1.00 75.69 110 ILE A O 1
ATOM 812 N N . ARG A 1 111 ? 15.976 28.736 12.242 1.00 77.56 111 ARG A N 1
ATOM 813 C CA . ARG A 1 111 ? 17.010 28.141 11.375 1.00 77.56 111 ARG A CA 1
ATOM 814 C C . ARG A 1 111 ? 18.038 29.167 10.908 1.00 77.56 111 ARG A C 1
ATOM 816 O O . ARG A 1 111 ? 19.223 28.855 10.897 1.00 77.56 111 ARG A O 1
ATOM 823 N N . HIS A 1 112 ? 17.595 30.371 10.555 1.00 76.19 112 HIS A N 1
ATOM 824 C CA . HIS A 1 112 ? 18.487 31.438 10.111 1.00 76.19 112 HIS A CA 1
ATOM 825 C C . HIS A 1 112 ? 19.399 31.935 11.244 1.00 76.19 112 HIS A C 1
ATOM 827 O O . HIS A 1 112 ? 20.592 32.123 11.026 1.00 76.19 112 HIS A O 1
ATOM 833 N N . ASN A 1 113 ? 18.878 32.071 12.469 1.00 69.81 113 ASN A N 1
ATOM 834 C CA . ASN A 1 113 ? 19.695 32.415 13.636 1.00 69.81 113 ASN A CA 1
ATOM 835 C C . ASN A 1 113 ? 20.709 31.317 13.978 1.00 69.81 113 ASN A C 1
ATOM 837 O O . ASN A 1 113 ? 21.830 31.637 14.352 1.00 69.81 113 ASN A O 1
ATOM 841 N N . ASN A 1 114 ? 20.353 30.037 13.821 1.00 67.94 114 ASN A N 1
ATOM 842 C CA . ASN A 1 114 ? 21.302 28.945 14.046 1.00 67.94 114 ASN A CA 1
ATOM 843 C C . ASN A 1 114 ? 22.442 28.947 13.015 1.00 67.94 114 ASN A C 1
ATOM 845 O O . ASN A 1 114 ? 23.581 28.746 13.406 1.00 67.94 114 ASN A O 1
ATOM 849 N N . GLN A 1 115 ? 22.170 29.263 11.742 1.00 61.03 115 GLN A N 1
ATOM 850 C CA . GLN A 1 115 ? 23.218 29.370 10.713 1.00 61.03 115 GLN A CA 1
ATOM 851 C C . GLN A 1 115 ? 24.182 30.544 10.939 1.00 61.03 115 GLN A C 1
ATOM 853 O O . GLN A 1 115 ? 25.349 30.445 10.582 1.00 61.03 115 GLN A O 1
ATOM 858 N N . GLN A 1 116 ? 23.726 31.641 11.553 1.00 56.25 116 GLN A N 1
ATOM 859 C CA . GLN A 1 116 ? 24.604 32.767 11.900 1.00 56.25 116 GLN A CA 1
ATOM 860 C C . GLN A 1 116 ? 25.523 32.478 13.094 1.00 56.25 116 GLN A C 1
ATOM 862 O O . GLN A 1 116 ? 26.521 33.171 13.266 1.00 56.25 116 GLN A O 1
ATOM 867 N N . ASN A 1 117 ? 25.211 31.463 13.906 1.00 55.75 117 ASN A N 1
ATOM 868 C CA . ASN A 1 117 ? 26.021 31.093 15.067 1.00 55.75 117 ASN A CA 1
ATOM 869 C C . ASN A 1 117 ? 27.183 30.140 14.726 1.00 55.75 117 ASN A C 1
ATOM 871 O O . ASN A 1 117 ? 28.024 29.909 15.591 1.00 55.75 117 ASN A O 1
ATOM 875 N N . ASP A 1 118 ? 27.258 29.626 13.492 1.00 56.16 118 ASP A N 1
ATOM 876 C CA . ASP A 1 118 ? 28.315 28.701 13.053 1.00 56.16 118 ASP A CA 1
ATOM 877 C C . ASP A 1 118 ? 29.480 29.394 12.310 1.00 56.16 118 ASP A C 1
ATOM 879 O O . ASP A 1 118 ? 30.448 28.736 11.927 1.00 56.16 118 ASP A O 1
ATOM 883 N N . GLU A 1 119 ? 29.455 30.721 12.132 1.00 55.59 119 GLU A N 1
ATOM 884 C CA . GLU A 1 119 ? 30.535 31.450 11.451 1.00 55.59 119 GLU A CA 1
ATOM 885 C C . GLU A 1 119 ? 31.526 32.078 12.447 1.00 55.59 119 GLU A C 1
ATOM 887 O O . GLU A 1 119 ? 31.531 33.281 12.708 1.00 55.59 119 GLU A O 1
ATOM 892 N N . ALA A 1 120 ? 32.402 31.234 13.003 1.00 43.56 120 ALA A N 1
ATOM 893 C CA . ALA A 1 120 ? 33.616 31.662 13.698 1.00 43.56 120 ALA A CA 1
ATOM 894 C C . ALA A 1 120 ? 34.808 30.705 13.451 1.00 43.56 120 ALA A C 1
ATOM 896 O O . ALA A 1 120 ? 35.110 29.859 14.286 1.00 43.56 120 ALA A O 1
ATOM 897 N N . SER A 1 121 ? 35.539 30.975 12.351 1.00 49.12 121 SER A N 1
ATOM 898 C CA . SER A 1 121 ? 36.996 30.757 12.121 1.00 49.12 121 SER A CA 1
ATOM 899 C C . SER A 1 121 ? 37.573 29.323 12.008 1.00 49.12 121 SER A C 1
ATOM 901 O O . SER A 1 121 ? 37.090 28.407 12.660 1.00 49.12 121 SER A O 1
ATOM 903 N N . PRO A 1 122 ? 38.782 29.144 11.418 1.00 53.88 122 PRO A N 1
ATOM 904 C CA . PRO A 1 122 ? 39.332 29.589 10.117 1.00 53.88 122 PRO A CA 1
ATOM 905 C C . PRO A 1 122 ? 40.010 28.395 9.347 1.00 53.88 122 PRO A C 1
ATOM 907 O O . PRO A 1 122 ? 40.007 27.274 9.858 1.00 53.88 122 PRO A O 1
ATOM 910 N N . PRO A 1 123 ? 40.601 28.562 8.135 1.00 65.25 123 PRO A N 1
ATOM 911 C CA . PRO A 1 123 ? 41.099 27.436 7.323 1.00 65.25 123 PRO A CA 1
ATOM 912 C C . PRO A 1 123 ? 42.577 27.075 7.584 1.00 65.25 123 PRO A C 1
ATOM 914 O O . PRO A 1 123 ? 43.385 27.952 7.893 1.00 65.25 123 PRO A O 1
ATOM 917 N N . PRO A 1 124 ? 42.952 25.795 7.404 1.00 49.94 124 PRO A N 1
ATOM 918 C CA . PRO A 1 124 ? 44.308 25.425 6.955 1.00 49.94 124 PRO A CA 1
ATOM 919 C C . PRO A 1 124 ? 44.248 24.212 5.975 1.00 49.94 124 PRO A C 1
ATOM 921 O O . PRO A 1 124 ? 43.328 23.408 6.048 1.00 49.94 124 PRO A O 1
ATOM 924 N N . THR A 1 125 ? 45.108 23.932 4.996 1.00 46.03 125 THR A N 1
ATOM 925 C CA . THR A 1 125 ? 46.372 24.476 4.494 1.00 46.03 125 THR A CA 1
ATOM 926 C C . THR A 1 125 ? 46.491 23.971 3.051 1.00 46.03 125 THR A C 1
ATOM 928 O O . THR A 1 125 ? 46.246 22.795 2.777 1.00 46.03 125 THR A O 1
ATOM 931 N N . GLU A 1 126 ? 46.889 24.842 2.136 1.00 48.84 126 GLU A N 1
ATOM 932 C CA . GLU A 1 126 ? 47.329 24.497 0.786 1.00 48.84 126 GLU A CA 1
ATOM 933 C C . GLU A 1 126 ? 48.671 23.748 0.882 1.00 48.84 126 GLU A C 1
ATOM 935 O O . GLU A 1 126 ? 49.642 24.280 1.421 1.00 48.84 126 GLU A O 1
ATOM 940 N N . VAL A 1 127 ? 48.732 22.495 0.418 1.00 48.16 127 VAL A N 1
ATOM 941 C CA . VAL A 1 127 ? 50.006 21.772 0.278 1.00 48.16 127 VAL A CA 1
ATOM 942 C C . VAL A 1 127 ? 50.462 21.888 -1.169 1.00 48.16 127 VAL A C 1
ATOM 944 O O . VAL A 1 127 ? 50.075 21.112 -2.041 1.00 48.16 127 VAL A O 1
ATOM 947 N N . THR A 1 128 ? 51.308 22.884 -1.397 1.00 49.59 128 THR A N 1
ATOM 948 C CA . THR A 1 128 ? 52.130 23.044 -2.592 1.00 49.59 128 THR A CA 1
ATOM 949 C C . THR A 1 128 ? 53.210 21.961 -2.599 1.00 49.59 128 THR A C 1
ATOM 951 O O . THR A 1 128 ? 54.156 22.023 -1.815 1.00 49.59 128 THR A O 1
ATOM 954 N N . VAL A 1 129 ? 53.098 20.975 -3.490 1.00 57.69 129 VAL A N 1
ATOM 955 C CA . VAL A 1 129 ? 54.219 20.086 -3.829 1.00 57.69 129 VAL A CA 1
ATOM 956 C C . VAL A 1 129 ? 54.951 20.697 -5.019 1.00 57.69 129 VAL A C 1
ATOM 958 O O . VAL A 1 129 ? 54.446 20.709 -6.139 1.00 57.69 129 VAL A O 1
ATOM 961 N N . VAL A 1 130 ? 56.139 21.235 -4.753 1.00 51.38 130 VAL A N 1
ATOM 962 C CA . VAL A 1 130 ? 57.146 21.553 -5.768 1.00 51.38 130 VAL A CA 1
ATOM 963 C C . VAL A 1 130 ? 58.071 20.345 -5.851 1.00 51.38 130 VAL A C 1
ATOM 965 O O . VAL A 1 130 ? 58.747 20.053 -4.867 1.00 51.38 130 VAL A O 1
ATOM 968 N N . GLU A 1 131 ? 58.151 19.678 -7.003 1.00 56.91 131 GLU A N 1
ATOM 969 C CA . GLU A 1 131 ? 59.303 18.821 -7.308 1.00 56.91 131 GLU A CA 1
ATOM 970 C C . GLU A 1 131 ? 59.851 19.120 -8.718 1.00 56.91 131 GLU A C 1
ATOM 972 O O . GLU A 1 131 ? 59.061 19.280 -9.655 1.00 56.91 131 GLU A O 1
ATOM 977 N N . PRO A 1 132 ? 61.182 19.280 -8.881 1.00 51.25 132 PRO A N 1
ATOM 978 C CA . PRO A 1 132 ? 61.808 19.806 -10.089 1.00 51.25 132 PRO A CA 1
ATOM 979 C C . PRO A 1 132 ? 62.359 18.708 -11.009 1.00 51.25 132 PRO A C 1
ATOM 981 O O . PRO A 1 132 ? 62.836 17.675 -10.553 1.00 51.25 132 PRO A O 1
ATOM 984 N N . GLY A 1 133 ? 62.475 19.036 -12.299 1.00 38.31 133 GLY A N 1
ATOM 985 C CA . GLY A 1 133 ? 63.557 18.507 -13.136 1.00 38.31 133 GLY A CA 1
ATOM 986 C C . GLY A 1 133 ? 63.132 17.554 -14.247 1.00 38.31 133 GLY A C 1
ATOM 987 O O . GLY A 1 133 ? 63.138 16.339 -14.089 1.00 38.31 133 GLY A O 1
ATOM 988 N N . ALA A 1 134 ? 62.890 18.126 -15.425 1.00 53.34 134 ALA A N 1
ATOM 989 C CA . ALA A 1 134 ? 63.095 17.425 -16.686 1.00 53.34 134 ALA A CA 1
ATOM 990 C C . ALA A 1 134 ? 64.573 17.010 -16.829 1.00 53.34 134 ALA A C 1
ATOM 992 O O . ALA A 1 134 ? 65.472 17.751 -16.419 1.00 53.34 134 ALA A O 1
ATOM 993 N N . PRO A 1 135 ? 64.830 15.882 -17.501 1.00 48.28 135 PRO A N 1
ATOM 994 C CA . PRO A 1 135 ? 65.503 15.985 -18.790 1.00 48.28 135 PRO A CA 1
ATOM 995 C C . PRO A 1 135 ? 64.793 15.174 -19.882 1.00 48.28 135 PRO A C 1
ATOM 997 O O . PRO A 1 135 ? 64.368 14.039 -19.688 1.00 48.28 135 PRO A O 1
ATOM 1000 N N . ALA A 1 136 ? 64.697 15.788 -21.058 1.00 55.19 136 ALA A N 1
ATOM 1001 C CA . ALA A 1 136 ? 64.406 15.134 -22.329 1.00 55.19 136 ALA A CA 1
ATOM 1002 C C . ALA A 1 136 ? 65.640 14.321 -22.814 1.00 55.19 136 ALA A C 1
ATOM 1004 O O . ALA A 1 136 ? 66.666 14.301 -22.134 1.00 55.19 136 ALA A O 1
ATOM 1005 N N . PRO A 1 137 ? 65.684 13.856 -24.071 1.00 55.94 137 PRO A N 1
ATOM 1006 C CA . PRO A 1 137 ? 64.879 12.824 -24.725 1.00 55.94 137 PRO A CA 1
ATOM 1007 C C . PRO A 1 137 ? 65.774 11.664 -25.221 1.00 55.94 137 PRO A C 1
ATOM 1009 O O . PRO A 1 137 ? 66.917 11.887 -25.617 1.00 55.94 137 PRO A O 1
ATOM 1012 N N . GLN A 1 138 ? 65.255 10.434 -25.273 1.00 42.53 138 GLN A N 1
ATOM 1013 C CA . GLN A 1 138 ? 65.920 9.331 -25.981 1.00 42.53 138 GLN A CA 1
ATOM 1014 C C . GLN A 1 138 ? 64.914 8.550 -26.832 1.00 42.53 138 GLN A C 1
ATOM 1016 O O . GLN A 1 138 ? 64.213 7.669 -26.344 1.00 42.53 138 GLN A O 1
ATOM 1021 N N . GLU A 1 139 ? 64.875 8.886 -28.121 1.00 54.38 139 GLU A N 1
ATOM 1022 C CA . GLU A 1 139 ? 64.643 7.903 -29.183 1.00 54.38 139 GLU A CA 1
ATOM 1023 C C . GLU A 1 139 ? 65.876 6.989 -29.244 1.00 54.38 139 GLU A C 1
ATOM 1025 O O . GLU A 1 139 ? 67.012 7.471 -29.162 1.00 54.38 139 GLU A O 1
ATOM 1030 N N . PRO A 1 140 ? 65.673 5.672 -29.355 1.00 51.19 140 PRO A N 1
ATOM 1031 C CA . PRO A 1 140 ? 66.061 5.057 -30.618 1.00 51.19 140 PRO A CA 1
ATOM 1032 C C . PRO A 1 140 ? 65.040 4.041 -31.143 1.00 51.19 140 PRO A C 1
ATOM 1034 O O . PRO A 1 140 ? 64.543 3.179 -30.418 1.00 51.19 140 PRO A O 1
ATOM 1037 N N . ASP A 1 141 ? 64.824 4.135 -32.453 1.00 52.56 141 ASP A N 1
ATOM 1038 C CA . ASP A 1 141 ? 64.399 3.076 -33.366 1.00 52.56 141 ASP A CA 1
ATOM 1039 C C . ASP A 1 141 ? 64.838 1.666 -32.935 1.00 52.56 141 ASP A C 1
ATOM 1041 O O . ASP A 1 141 ? 66.031 1.373 -32.826 1.00 52.56 141 ASP A O 1
ATOM 1045 N N . ALA A 1 142 ? 63.871 0.755 -32.825 1.00 50.81 142 ALA A N 1
ATOM 1046 C CA . ALA A 1 142 ? 64.088 -0.663 -33.088 1.00 50.81 142 ALA A CA 1
ATOM 1047 C C . ALA A 1 142 ? 62.762 -1.330 -33.475 1.00 50.81 142 ALA A C 1
ATOM 1049 O O . ALA A 1 142 ? 61.919 -1.662 -32.643 1.00 50.81 142 ALA A O 1
ATOM 1050 N N . ALA A 1 143 ? 62.599 -1.523 -34.780 1.00 55.84 143 ALA A N 1
ATOM 1051 C CA . ALA A 1 143 ? 61.598 -2.383 -35.380 1.00 55.84 143 ALA A CA 1
ATOM 1052 C C . ALA A 1 143 ? 61.583 -3.785 -34.744 1.00 55.84 143 ALA A C 1
ATOM 1054 O O . ALA A 1 143 ? 62.630 -4.411 -34.578 1.00 55.84 143 ALA A O 1
ATOM 1055 N N . GLY A 1 144 ? 60.389 -4.333 -34.507 1.00 49.62 144 GLY A N 1
ATOM 1056 C CA . GLY A 1 144 ? 60.245 -5.778 -34.352 1.00 49.62 144 GLY A CA 1
ATOM 1057 C C . GLY A 1 144 ? 58.996 -6.240 -33.615 1.00 49.62 144 GLY A C 1
ATOM 1058 O O . GLY A 1 144 ? 58.935 -6.172 -32.397 1.00 49.62 144 GLY A O 1
ATOM 1059 N N . GLN A 1 145 ? 58.112 -6.872 -34.392 1.00 48.72 145 GLN A N 1
ATOM 1060 C CA . GLN A 1 145 ? 57.110 -7.870 -33.991 1.00 48.72 145 GLN A CA 1
ATOM 1061 C C . GLN A 1 145 ? 55.732 -7.333 -33.578 1.00 48.72 145 GLN A C 1
ATOM 1063 O O . GLN A 1 145 ? 55.447 -7.047 -32.422 1.00 48.72 145 GLN A O 1
ATOM 1068 N N . ILE A 1 146 ? 54.843 -7.311 -34.577 1.00 55.22 146 ILE A N 1
ATOM 1069 C CA . ILE A 1 146 ? 53.389 -7.396 -34.414 1.00 55.22 146 ILE A CA 1
ATOM 1070 C C . ILE A 1 146 ? 53.082 -8.747 -33.741 1.00 55.22 146 ILE A C 1
ATOM 1072 O O . ILE A 1 146 ? 53.333 -9.784 -34.363 1.00 55.22 146 ILE A O 1
ATOM 1076 N N . PRO A 1 147 ? 52.538 -8.790 -32.513 1.00 56.50 147 PRO A N 1
ATOM 1077 C CA . PRO A 1 147 ? 52.003 -10.021 -31.956 1.00 56.50 147 PRO A CA 1
ATOM 1078 C C . PRO A 1 147 ? 50.719 -10.372 -32.713 1.00 56.50 147 PRO A C 1
ATOM 1080 O O . PRO A 1 147 ? 49.833 -9.531 -32.879 1.00 56.50 147 PRO A O 1
ATOM 1083 N N . ALA A 1 148 ? 50.618 -11.610 -33.189 1.00 61.44 148 ALA A N 1
ATOM 1084 C CA . ALA A 1 148 ? 49.380 -12.140 -33.747 1.00 61.44 148 ALA A CA 1
ATOM 1085 C C . ALA A 1 148 ? 48.231 -11.975 -32.725 1.00 61.44 148 ALA A C 1
ATOM 1087 O O . ALA A 1 148 ? 48.443 -12.259 -31.542 1.00 61.44 148 ALA A O 1
ATOM 1088 N N . PRO A 1 149 ? 47.026 -11.532 -33.134 1.00 58.69 149 PRO A N 1
ATOM 1089 C CA . PRO A 1 149 ? 45.898 -11.429 -32.220 1.00 58.69 149 PRO A CA 1
ATOM 1090 C C . PRO A 1 149 ? 45.545 -12.828 -31.707 1.00 58.69 149 PRO A C 1
ATOM 1092 O O . PRO A 1 149 ? 45.176 -13.716 -32.478 1.00 58.69 149 PRO A O 1
ATOM 1095 N N . ALA A 1 150 ? 45.687 -13.033 -30.398 1.00 62.78 150 ALA A N 1
ATOM 1096 C CA . ALA A 1 150 ? 45.187 -14.227 -29.737 1.00 62.78 150 ALA A CA 1
ATOM 1097 C C . ALA A 1 150 ? 43.660 -14.318 -29.938 1.00 62.78 150 ALA A C 1
ATOM 1099 O O . ALA A 1 150 ? 42.984 -13.283 -29.921 1.00 62.78 150 ALA A O 1
ATOM 1100 N N . PRO A 1 151 ? 43.089 -15.521 -30.129 1.00 55.38 151 PRO A N 1
ATOM 1101 C CA . PRO A 1 151 ? 41.647 -15.678 -30.246 1.00 55.38 151 PRO A CA 1
ATOM 1102 C C . PRO A 1 151 ? 40.975 -15.183 -28.961 1.00 55.38 151 PRO A C 1
ATOM 1104 O O . PRO A 1 151 ? 41.190 -15.724 -27.877 1.00 55.38 151 PRO A O 1
ATOM 1107 N N . SER A 1 152 ? 40.169 -14.129 -29.094 1.00 56.78 152 SER A N 1
ATOM 1108 C CA . SER A 1 152 ? 39.288 -13.646 -28.037 1.00 56.78 152 SER A CA 1
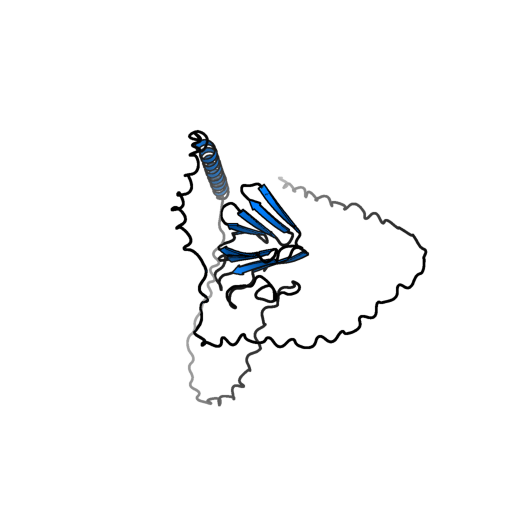ATO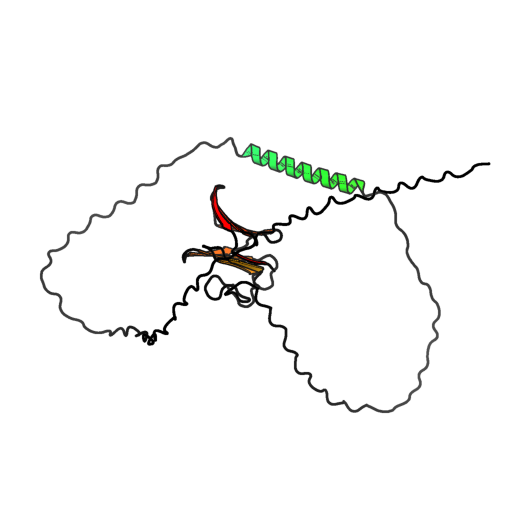M 1109 C C . SER A 1 152 ? 38.251 -14.734 -27.768 1.00 56.78 152 SER A C 1
ATOM 1111 O O . SER A 1 152 ? 37.354 -14.973 -28.577 1.00 56.78 152 SER A O 1
ATOM 1113 N N . VAL A 1 153 ? 38.420 -15.461 -26.664 1.00 62.56 153 VAL A N 1
ATOM 1114 C CA . VAL A 1 153 ? 37.397 -16.378 -26.167 1.00 62.56 153 VAL A CA 1
ATOM 1115 C C . VAL A 1 153 ? 36.217 -15.505 -25.759 1.00 62.56 153 VAL A C 1
ATOM 1117 O O . VAL A 1 153 ? 36.314 -14.750 -24.793 1.00 62.56 153 VAL A O 1
ATOM 1120 N N . ALA A 1 154 ? 35.129 -15.571 -26.527 1.00 60.91 154 ALA A N 1
ATOM 1121 C CA . ALA A 1 154 ? 33.877 -14.911 -26.197 1.00 60.91 154 ALA A CA 1
ATOM 1122 C C . ALA A 1 154 ? 33.425 -15.398 -24.814 1.00 60.91 154 ALA A C 1
ATOM 1124 O O . ALA A 1 154 ? 32.973 -16.533 -24.658 1.00 60.91 154 ALA A O 1
ATOM 1125 N N . GLN A 1 155 ? 33.607 -14.556 -23.796 1.00 55.66 155 GLN A N 1
ATOM 1126 C CA . GLN A 1 155 ? 33.042 -14.793 -22.478 1.00 55.66 155 GLN A CA 1
ATOM 1127 C C . GLN A 1 155 ? 31.525 -14.739 -22.639 1.00 55.66 155 GLN A C 1
ATOM 1129 O O . GLN A 1 155 ? 30.959 -13.705 -22.997 1.00 55.66 155 GLN A O 1
ATOM 1134 N N . SER A 1 156 ? 30.883 -15.892 -22.456 1.00 65.19 156 SER A N 1
ATOM 1135 C CA . SER A 1 156 ? 29.430 -15.985 -22.384 1.00 65.19 156 SER A CA 1
ATOM 1136 C C . SER A 1 156 ? 28.951 -15.011 -21.303 1.00 65.19 156 SER A C 1
ATOM 1138 O O . SER A 1 156 ? 29.510 -15.052 -20.205 1.00 65.19 156 SER A O 1
ATOM 1140 N N . PRO A 1 157 ? 27.966 -14.137 -21.579 1.00 63.03 157 PRO A N 1
ATOM 1141 C CA . PRO A 1 157 ? 27.461 -13.214 -20.575 1.00 63.03 157 PRO A CA 1
ATOM 1142 C C . PRO A 1 157 ? 26.958 -14.019 -19.378 1.00 63.03 157 PRO A C 1
ATOM 1144 O O . PRO A 1 157 ? 26.126 -14.919 -19.518 1.00 63.03 157 PRO A O 1
ATOM 1147 N N . GLU A 1 158 ? 27.523 -13.723 -18.213 1.00 65.50 158 GLU A N 1
ATOM 1148 C CA . GLU A 1 158 ? 27.084 -14.269 -16.938 1.00 65.50 158 GLU A CA 1
ATOM 1149 C C . GLU A 1 158 ? 25.607 -13.881 -16.730 1.00 65.50 158 GLU A C 1
ATOM 1151 O O . GLU A 1 158 ? 25.229 -12.741 -17.030 1.00 65.50 158 GLU A O 1
ATOM 1156 N N . PRO A 1 159 ? 24.733 -14.811 -16.305 1.00 56.00 159 PRO A N 1
ATOM 1157 C CA . PRO A 1 159 ? 23.322 -14.510 -16.119 1.00 56.00 159 PRO A CA 1
ATOM 1158 C C . PRO A 1 159 ? 23.173 -13.388 -15.089 1.00 56.00 159 PRO A C 1
ATOM 1160 O O . PRO A 1 159 ? 23.581 -13.520 -13.937 1.00 56.00 159 PRO A O 1
ATOM 1163 N N . SER A 1 160 ? 22.585 -12.272 -15.523 1.00 59.88 160 SER A N 1
ATOM 1164 C CA . SER A 1 160 ? 22.265 -11.149 -14.645 1.00 59.88 160 SER A CA 1
ATOM 1165 C C . SER A 1 160 ? 21.368 -11.644 -13.499 1.00 59.88 160 SER A C 1
ATOM 1167 O O . SER A 1 160 ? 20.423 -12.397 -13.771 1.00 59.88 160 SER A O 1
ATOM 1169 N N . PRO A 1 161 ? 21.644 -11.282 -12.231 1.00 52.56 161 PRO A N 1
ATOM 1170 C CA . PRO A 1 161 ? 20.848 -11.745 -11.104 1.00 52.56 161 PRO A CA 1
ATOM 1171 C C . PRO A 1 161 ? 19.401 -11.287 -11.290 1.00 52.56 161 PRO A C 1
ATOM 1173 O O . PRO A 1 161 ? 19.111 -10.094 -11.369 1.00 52.56 161 PRO A O 1
ATOM 1176 N N . SER A 1 162 ? 18.486 -12.251 -11.397 1.00 58.53 162 SER A N 1
ATOM 1177 C CA . SER A 1 162 ? 17.054 -11.962 -11.441 1.00 58.53 162 SER A CA 1
ATOM 1178 C C . SER A 1 162 ? 16.658 -11.273 -10.129 1.00 58.53 162 SER A C 1
ATOM 1180 O O . SER A 1 162 ? 17.125 -11.715 -9.074 1.00 58.53 162 SER A O 1
ATOM 1182 N N . PRO A 1 163 ? 15.842 -10.203 -10.155 1.00 62.53 163 PRO A N 1
ATOM 1183 C CA . PRO A 1 163 ? 15.432 -9.518 -8.937 1.00 62.53 163 PRO A CA 1
ATOM 1184 C C . PRO A 1 163 ? 14.769 -10.518 -7.988 1.00 62.53 163 PRO A C 1
ATOM 1186 O O . PRO A 1 163 ? 13.790 -11.180 -8.345 1.00 62.53 163 PRO A O 1
ATOM 1189 N N . SER A 1 164 ? 15.341 -10.659 -6.790 1.00 68.19 164 SER A N 1
ATOM 1190 C CA . SER A 1 164 ? 14.826 -11.557 -5.761 1.00 68.19 164 SER A CA 1
ATOM 1191 C C . SER A 1 164 ? 13.373 -11.209 -5.460 1.00 68.19 164 SER A C 1
ATOM 1193 O O . SER A 1 164 ? 13.042 -10.055 -5.194 1.00 68.19 164 SER A O 1
ATOM 1195 N N . ALA A 1 165 ? 12.498 -12.213 -5.508 1.00 77.44 165 ALA A N 1
ATOM 1196 C CA . ALA A 1 165 ? 11.103 -12.032 -5.137 1.00 77.44 165 ALA A CA 1
ATOM 1197 C C . ALA A 1 165 ? 10.998 -11.544 -3.677 1.00 77.44 165 ALA A C 1
ATOM 1199 O O . ALA A 1 165 ? 11.795 -11.970 -2.832 1.00 77.44 165 ALA A O 1
ATOM 1200 N N . PRO A 1 166 ? 10.012 -10.689 -3.354 1.00 83.25 166 PRO A N 1
ATOM 1201 C CA . PRO A 1 166 ? 9.780 -10.274 -1.980 1.00 83.25 166 PRO A CA 1
ATOM 1202 C C . PRO A 1 166 ? 9.445 -11.503 -1.121 1.00 83.25 166 PRO A C 1
ATOM 1204 O O . PRO A 1 166 ? 8.737 -12.404 -1.584 1.00 83.25 166 PRO A O 1
ATOM 1207 N N . PRO A 1 167 ? 9.882 -11.550 0.147 1.00 88.69 167 PRO A N 1
ATOM 1208 C CA . PRO A 1 167 ? 9.599 -12.655 1.053 1.00 88.69 167 PRO A CA 1
ATOM 1209 C C . PRO A 1 167 ? 8.164 -12.552 1.590 1.00 88.69 167 PRO A C 1
ATOM 1211 O O . PRO A 1 167 ? 7.960 -12.457 2.796 1.00 88.69 167 PRO A O 1
ATOM 1214 N N . VAL A 1 168 ? 7.160 -12.526 0.707 1.00 95.25 168 VAL A N 1
ATOM 1215 C CA . VAL A 1 168 ? 5.727 -12.483 1.034 1.00 95.25 168 VAL A CA 1
ATOM 1216 C C . VAL A 1 168 ? 5.018 -13.654 0.359 1.00 95.25 168 VAL A C 1
ATOM 1218 O O . VAL A 1 168 ? 5.164 -13.876 -0.840 1.00 95.25 168 VAL A O 1
ATOM 1221 N N . SER A 1 169 ? 4.254 -14.431 1.133 1.00 94.69 169 SER A N 1
ATOM 1222 C CA . SER A 1 169 ? 3.588 -15.632 0.614 1.00 94.69 169 SER A CA 1
ATOM 1223 C C . SER A 1 169 ? 2.636 -15.306 -0.543 1.00 94.69 169 SER A C 1
ATOM 1225 O O . SER A 1 169 ? 1.816 -14.389 -0.454 1.00 94.69 169 SER A O 1
ATOM 1227 N N . GLY A 1 170 ? 2.746 -16.063 -1.639 1.00 94.06 170 GLY A N 1
ATOM 1228 C CA . GLY A 1 170 ? 1.934 -15.869 -2.843 1.00 94.06 170 GLY A CA 1
ATOM 1229 C C . GLY A 1 170 ? 2.271 -14.606 -3.642 1.00 94.06 170 GLY A C 1
ATOM 1230 O O . GLY A 1 170 ? 1.437 -14.168 -4.440 1.00 94.06 170 GLY A O 1
ATOM 1231 N N . ALA A 1 171 ? 3.450 -14.017 -3.428 1.00 95.94 171 ALA A N 1
ATOM 1232 C CA . ALA A 1 171 ? 3.938 -12.863 -4.168 1.00 95.94 171 ALA A CA 1
ATOM 1233 C C . ALA A 1 171 ? 5.148 -13.179 -5.055 1.00 95.94 171 ALA A C 1
ATOM 1235 O O . ALA A 1 171 ? 5.896 -14.123 -4.819 1.00 95.94 171 ALA A O 1
ATOM 1236 N N . ASP A 1 172 ? 5.330 -12.342 -6.069 1.00 94.62 172 ASP A N 1
ATOM 1237 C CA . ASP A 1 172 ? 6.510 -12.275 -6.922 1.00 94.62 172 ASP A CA 1
ATOM 1238 C C . ASP A 1 172 ? 6.980 -10.816 -7.055 1.00 94.62 172 ASP A C 1
ATOM 1240 O O . ASP A 1 172 ? 6.415 -9.909 -6.437 1.00 94.62 172 ASP A O 1
ATOM 1244 N N . ALA A 1 173 ? 8.009 -10.578 -7.873 1.00 91.94 173 ALA A N 1
ATOM 1245 C CA . ALA A 1 173 ? 8.602 -9.255 -8.085 1.00 91.94 173 ALA A CA 1
ATOM 1246 C C . ALA A 1 173 ? 7.620 -8.183 -8.604 1.00 91.94 173 ALA A C 1
ATOM 1248 O O . ALA A 1 173 ? 7.961 -7.006 -8.611 1.00 91.94 173 ALA A O 1
ATOM 1249 N N . ARG A 1 174 ? 6.405 -8.560 -9.029 1.00 94.81 174 ARG A N 1
ATOM 1250 C CA . ARG A 1 174 ? 5.371 -7.629 -9.507 1.00 94.81 174 ARG A CA 1
ATOM 1251 C C . ARG A 1 174 ? 4.145 -7.557 -8.601 1.00 94.81 174 ARG A C 1
ATOM 1253 O O . ARG A 1 174 ? 3.175 -6.906 -8.976 1.00 94.81 174 ARG A O 1
ATOM 1260 N N . GLY A 1 175 ? 4.119 -8.236 -7.456 1.00 97.19 175 GLY A N 1
ATOM 1261 C CA . GLY A 1 175 ? 2.969 -8.238 -6.546 1.00 97.19 175 GLY A CA 1
ATOM 1262 C C . GLY A 1 175 ? 2.393 -9.629 -6.287 1.00 97.19 175 GLY A C 1
ATOM 1263 O O . GLY A 1 175 ? 3.078 -10.639 -6.416 1.00 97.19 175 GLY A O 1
ATOM 1264 N N . PHE A 1 176 ? 1.113 -9.705 -5.918 1.00 97.69 176 PHE A N 1
ATOM 1265 C CA . PHE A 1 176 ? 0.467 -10.982 -5.592 1.00 97.69 176 PHE A CA 1
ATOM 1266 C C . PHE A 1 176 ? 0.122 -11.786 -6.852 1.00 97.69 176 PHE A C 1
ATOM 1268 O O . PHE A 1 176 ? -0.407 -11.239 -7.820 1.00 97.69 176 PHE A O 1
ATOM 1275 N N . ALA A 1 177 ? 0.350 -13.102 -6.841 1.00 95.62 177 ALA A N 1
ATOM 1276 C CA . ALA A 1 177 ? -0.056 -14.007 -7.926 1.00 95.62 177 ALA A CA 1
ATOM 1277 C C . ALA A 1 177 ? -1.577 -13.971 -8.163 1.00 95.62 177 ALA A C 1
ATOM 1279 O O . ALA A 1 177 ? -2.040 -13.976 -9.299 1.00 95.62 177 ALA A O 1
ATOM 1280 N N . SER A 1 178 ? -2.347 -13.853 -7.078 1.00 94.38 178 SER A N 1
ATOM 1281 C CA . SER A 1 178 ? -3.797 -13.657 -7.098 1.00 94.38 178 SER A CA 1
ATOM 1282 C C . SER A 1 178 ? -4.147 -12.351 -6.386 1.00 94.38 178 SER A C 1
ATOM 1284 O O . SER A 1 178 ? -4.545 -12.364 -5.224 1.00 94.38 178 SER A O 1
ATOM 1286 N N . GLY A 1 179 ? -3.996 -11.196 -7.027 1.00 96.56 179 GLY A N 1
ATOM 1287 C CA . GLY A 1 179 ? -4.346 -9.930 -6.382 1.00 96.56 179 GLY A CA 1
ATOM 1288 C C . GLY A 1 179 ? -3.774 -8.702 -7.080 1.00 96.56 179 GLY A C 1
ATOM 1289 O O . GLY A 1 179 ? -3.571 -8.740 -8.293 1.00 96.56 179 GLY A O 1
ATOM 1290 N N . PRO A 1 180 ? -3.537 -7.603 -6.338 1.00 98.06 180 PRO A N 1
ATOM 1291 C CA . PRO A 1 180 ? -2.959 -6.406 -6.920 1.00 98.06 180 PRO A CA 1
ATOM 1292 C C . PRO A 1 180 ? -1.522 -6.683 -7.371 1.00 98.06 180 PRO A C 1
ATOM 1294 O O . PRO A 1 180 ? -0.760 -7.380 -6.695 1.00 98.06 180 PRO A O 1
ATOM 1297 N N . ARG A 1 181 ? -1.184 -6.130 -8.537 1.00 98.00 181 ARG A N 1
ATOM 1298 C CA . ARG A 1 181 ? 0.118 -6.242 -9.198 1.00 98.00 181 ARG A CA 1
ATOM 1299 C C . ARG A 1 181 ? 0.503 -4.916 -9.832 1.00 98.00 181 ARG A C 1
ATOM 1301 O O . ARG A 1 181 ? -0.395 -4.155 -10.207 1.00 98.00 181 ARG A O 1
ATOM 1308 N N . CYS A 1 182 ? 1.800 -4.683 -9.987 1.00 98.31 182 CYS A N 1
ATOM 1309 C CA . CYS A 1 182 ? 2.333 -3.567 -10.754 1.00 98.31 182 CYS A CA 1
ATOM 1310 C C . CYS A 1 182 ? 1.781 -3.580 -12.190 1.00 98.31 182 CYS A C 1
ATOM 1312 O O . CYS A 1 182 ? 1.528 -4.643 -12.765 1.00 98.31 182 CYS A O 1
ATOM 1314 N N . ASN A 1 183 ? 1.539 -2.390 -12.733 1.00 97.81 183 ASN A N 1
ATOM 1315 C CA . ASN A 1 183 ? 0.939 -2.148 -14.039 1.00 97.81 183 ASN A CA 1
ATOM 1316 C C . ASN A 1 183 ? 1.886 -2.527 -15.180 1.00 97.81 183 ASN A C 1
ATOM 1318 O O . ASN A 1 183 ? 1.430 -3.103 -16.167 1.00 97.81 183 ASN A O 1
ATOM 1322 N N . ALA A 1 184 ? 3.183 -2.257 -15.026 1.00 96.62 184 ALA A N 1
ATOM 1323 C CA . ALA A 1 184 ? 4.206 -2.623 -15.996 1.00 96.62 184 ALA A CA 1
ATOM 1324 C C . ALA A 1 184 ? 5.227 -3.613 -15.399 1.00 96.62 184 ALA A C 1
ATOM 1326 O O . ALA A 1 184 ? 5.450 -3.614 -14.186 1.00 96.62 184 ALA A O 1
ATOM 1327 N N . PRO A 1 185 ? 5.837 -4.499 -16.208 1.00 93.88 185 PRO A N 1
ATOM 1328 C CA . PRO A 1 185 ? 6.901 -5.385 -15.734 1.00 93.88 185 PRO A CA 1
ATOM 1329 C C . PRO A 1 185 ? 8.165 -4.640 -15.278 1.00 93.88 185 PRO A C 1
ATOM 1331 O O . PRO A 1 185 ? 8.901 -5.176 -14.457 1.00 93.88 185 PRO A O 1
ATOM 1334 N N . GLU A 1 186 ? 8.402 -3.433 -15.785 1.00 95.06 186 GLU A N 1
ATOM 1335 C CA . GLU A 1 186 ? 9.513 -2.551 -15.420 1.00 95.06 186 GLU A CA 1
ATOM 1336 C C . GLU A 1 186 ? 9.247 -1.672 -14.188 1.00 95.06 186 GLU A C 1
ATOM 1338 O O . GLU A 1 186 ? 10.153 -0.968 -13.745 1.00 95.06 186 GLU A O 1
ATOM 1343 N N . ASP A 1 187 ? 8.031 -1.697 -13.638 1.00 97.12 187 ASP A N 1
ATOM 1344 C CA . ASP A 1 187 ? 7.681 -0.952 -12.431 1.00 97.12 187 ASP A CA 1
ATOM 1345 C C . ASP A 1 187 ? 8.169 -1.722 -11.196 1.00 97.12 187 ASP A C 1
ATOM 1347 O O . ASP A 1 187 ? 7.594 -2.771 -10.873 1.00 97.12 187 ASP A O 1
ATOM 1351 N N . PRO A 1 188 ? 9.203 -1.247 -10.476 1.00 95.56 188 PRO A N 1
ATOM 1352 C CA . PRO A 1 188 ? 9.702 -1.972 -9.323 1.00 95.56 188 PRO A CA 1
ATOM 1353 C C . PRO A 1 188 ? 8.676 -1.934 -8.189 1.00 95.56 188 PRO A C 1
ATOM 1355 O O . PRO A 1 188 ? 8.060 -0.902 -7.891 1.00 95.56 188 PRO A O 1
ATOM 1358 N N . LEU A 1 189 ? 8.507 -3.083 -7.543 1.00 96.56 189 LEU A N 1
ATOM 1359 C CA . LEU A 1 189 ? 7.708 -3.231 -6.337 1.00 96.56 189 LEU A CA 1
ATOM 1360 C C . LEU A 1 189 ? 8.447 -2.576 -5.165 1.00 96.56 189 LEU A C 1
ATOM 1362 O O . LEU A 1 189 ? 9.557 -2.981 -4.852 1.00 96.56 189 LEU A O 1
ATOM 1366 N N . VAL A 1 190 ? 7.830 -1.594 -4.504 1.00 97.12 190 VAL A N 1
ATOM 1367 C CA . VAL A 1 190 ? 8.444 -0.868 -3.370 1.00 97.12 190 VAL A CA 1
ATOM 1368 C C . VAL A 1 190 ? 7.816 -1.220 -2.025 1.00 97.12 190 VAL A C 1
ATOM 1370 O O . VAL A 1 190 ? 8.420 -1.024 -0.974 1.00 97.12 190 VAL A O 1
ATOM 1373 N N . PHE A 1 191 ? 6.583 -1.724 -2.037 1.00 98.38 191 PHE A N 1
ATOM 1374 C CA . PHE A 1 191 ? 5.918 -2.258 -0.856 1.00 98.38 191 PHE A CA 1
ATOM 1375 C C . PHE A 1 191 ? 4.953 -3.361 -1.265 1.00 98.38 191 PHE A C 1
ATOM 1377 O O . PHE A 1 191 ? 4.223 -3.236 -2.252 1.00 98.38 191 PHE A O 1
ATOM 1384 N N . ILE A 1 192 ? 4.876 -4.403 -0.450 1.00 98.69 192 ILE A N 1
ATOM 1385 C CA . ILE A 1 192 ? 3.834 -5.417 -0.549 1.00 98.69 192 ILE A CA 1
ATOM 1386 C C . ILE A 1 192 ? 3.455 -5.913 0.836 1.00 98.69 192 ILE A C 1
ATOM 1388 O O . ILE A 1 192 ? 4.314 -6.142 1.680 1.00 98.69 192 ILE A O 1
ATOM 1392 N N . GLY A 1 193 ? 2.164 -6.111 1.072 1.00 98.38 193 GLY A N 1
ATOM 1393 C CA . GLY A 1 193 ? 1.692 -6.687 2.322 1.00 98.38 193 GLY A CA 1
ATOM 1394 C C . GLY A 1 193 ? 0.248 -7.141 2.246 1.00 98.38 193 GLY A C 1
ATOM 1395 O O . GLY A 1 193 ? -0.509 -6.738 1.357 1.00 98.38 193 GLY A O 1
ATOM 1396 N N . TYR A 1 194 ? -0.134 -8.011 3.172 1.00 98.56 194 TYR A N 1
ATOM 1397 C CA . TYR A 1 194 ? -1.519 -8.433 3.315 1.00 98.56 194 TYR A CA 1
ATOM 1398 C C . TYR A 1 194 ? -1.942 -8.500 4.778 1.00 98.56 194 TYR A C 1
ATOM 1400 O O . TYR A 1 194 ? -1.162 -8.801 5.682 1.00 98.56 194 TYR A O 1
ATOM 1408 N N . THR A 1 195 ? -3.220 -8.222 4.981 1.00 98.62 195 THR A N 1
ATOM 1409 C CA . THR A 1 195 ? -3.943 -8.344 6.243 1.00 98.62 195 THR A CA 1
ATOM 1410 C C . THR A 1 195 ? -4.907 -9.526 6.123 1.00 98.62 195 THR A C 1
ATOM 1412 O O . THR A 1 195 ? -4.975 -10.195 5.088 1.00 98.62 195 THR A O 1
ATOM 1415 N N . ALA A 1 196 ? -5.716 -9.773 7.151 1.00 97.88 196 ALA A N 1
ATOM 1416 C CA . ALA A 1 196 ? -6.795 -10.757 7.056 1.00 97.88 196 ALA A CA 1
ATOM 1417 C C . ALA A 1 196 ? -7.855 -10.407 5.986 1.00 97.88 196 ALA A C 1
ATOM 1419 O O . ALA A 1 196 ? -8.623 -11.275 5.578 1.00 97.88 196 ALA A O 1
ATOM 1420 N N . ARG A 1 197 ? -7.933 -9.140 5.550 1.00 97.44 197 ARG A N 1
ATOM 1421 C CA . ARG A 1 197 ? -9.014 -8.620 4.691 1.00 97.44 197 ARG A CA 1
ATOM 1422 C C . ARG A 1 197 ? -8.525 -7.974 3.398 1.00 97.44 197 ARG A C 1
ATOM 1424 O O . ARG A 1 197 ? -9.285 -7.906 2.431 1.00 97.44 197 ARG A O 1
ATOM 1431 N N . SER A 1 198 ? -7.286 -7.499 3.392 1.00 98.38 198 SER A N 1
ATOM 1432 C CA . SER A 1 198 ? -6.763 -6.607 2.366 1.00 98.38 198 SER A CA 1
ATOM 1433 C C . SER A 1 198 ? -5.421 -7.098 1.843 1.00 98.38 198 SER A C 1
ATOM 1435 O O . SER A 1 198 ? -4.596 -7.621 2.588 1.00 98.38 198 SER A O 1
ATOM 1437 N N . ARG A 1 199 ? -5.177 -6.879 0.554 1.00 98.69 199 ARG A N 1
ATOM 1438 C CA . ARG A 1 199 ? -3.863 -7.011 -0.086 1.00 98.69 199 ARG A CA 1
ATOM 1439 C C . ARG A 1 199 ? -3.453 -5.652 -0.624 1.00 98.69 199 ARG A C 1
ATOM 1441 O O . ARG A 1 199 ? -4.276 -4.974 -1.237 1.00 98.69 199 ARG A O 1
ATOM 1448 N N . VAL A 1 200 ? -2.201 -5.269 -0.404 1.00 98.75 200 VAL A N 1
ATOM 1449 C CA . VAL A 1 200 ? -1.657 -3.979 -0.828 1.00 98.75 200 VAL A CA 1
ATOM 1450 C C . VAL A 1 200 ? -0.346 -4.181 -1.565 1.00 98.75 200 VAL A C 1
ATOM 1452 O O . VAL A 1 200 ? 0.521 -4.929 -1.119 1.00 98.75 200 VAL A O 1
ATOM 1455 N N . VAL A 1 201 ? -0.211 -3.464 -2.672 1.00 98.75 201 VAL A N 1
ATOM 1456 C CA . VAL A 1 201 ? 1.016 -3.319 -3.445 1.00 98.75 201 VAL A CA 1
ATOM 1457 C C . VAL A 1 201 ? 1.251 -1.833 -3.688 1.00 98.75 201 VAL A C 1
ATOM 1459 O O . VAL A 1 201 ? 0.309 -1.090 -3.965 1.00 98.75 201 VAL A O 1
ATOM 1462 N N . ILE A 1 202 ? 2.500 -1.396 -3.591 1.00 98.69 202 ILE A N 1
ATOM 1463 C CA . ILE A 1 202 ? 2.934 -0.088 -4.076 1.00 98.69 202 ILE A CA 1
ATOM 1464 C C . ILE A 1 202 ? 4.090 -0.341 -5.027 1.00 98.69 202 ILE A C 1
ATOM 1466 O O . ILE A 1 202 ? 5.027 -1.058 -4.673 1.00 98.69 202 ILE A O 1
ATOM 1470 N N . CYS A 1 203 ? 4.017 0.244 -6.215 1.00 98.38 203 CYS A N 1
ATOM 1471 C CA . CYS A 1 203 ? 5.086 0.164 -7.202 1.00 98.38 203 CYS A CA 1
ATOM 1472 C C . CYS A 1 203 ? 5.497 1.563 -7.638 1.00 98.38 203 CYS A C 1
ATOM 1474 O O . CYS A 1 203 ? 4.712 2.511 -7.538 1.00 98.38 203 CYS A O 1
ATOM 1476 N N . GLN A 1 204 ? 6.723 1.680 -8.126 1.00 97.75 204 GLN A N 1
ATOM 1477 C CA . GLN A 1 204 ? 7.229 2.895 -8.746 1.00 97.75 204 GLN A CA 1
ATOM 1478 C C . GLN A 1 204 ? 7.011 2.839 -10.259 1.00 97.75 204 GLN A C 1
ATOM 1480 O O . GLN A 1 204 ? 7.115 1.777 -10.856 1.00 97.75 204 GLN A O 1
ATOM 1485 N N . VAL A 1 205 ? 6.724 3.976 -10.888 1.00 97.06 205 VAL A N 1
ATOM 1486 C CA . VAL A 1 205 ? 6.588 4.085 -12.345 1.00 97.06 205 VAL A CA 1
ATOM 1487 C C . VAL A 1 205 ? 7.978 4.053 -12.979 1.00 97.06 205 VAL A C 1
ATOM 1489 O O . VAL A 1 205 ? 8.705 5.054 -12.954 1.00 97.06 205 VAL A O 1
ATOM 1492 N N . GLY A 1 206 ? 8.347 2.908 -13.547 1.00 94.38 206 GLY A N 1
ATOM 1493 C CA . GLY A 1 206 ? 9.691 2.624 -14.040 1.00 94.38 206 GLY A CA 1
ATOM 1494 C C . GLY A 1 206 ? 10.779 3.073 -13.056 1.00 94.38 206 GLY A C 1
ATOM 1495 O O . GLY A 1 206 ? 10.686 2.909 -11.838 1.00 94.38 206 GLY A O 1
ATOM 1496 N N . SER A 1 207 ? 11.809 3.741 -13.574 1.00 93.94 207 SER A N 1
ATOM 1497 C CA . SER A 1 207 ? 12.931 4.248 -12.768 1.00 93.94 207 SER A CA 1
ATOM 1498 C C . SER A 1 207 ? 12.690 5.628 -12.133 1.00 93.94 207 SER A C 1
ATOM 1500 O O . SER A 1 207 ? 13.634 6.258 -11.656 1.00 93.94 207 SER A O 1
ATOM 1502 N N . GLN A 1 208 ? 11.457 6.147 -12.140 1.00 93.06 208 GLN A N 1
ATOM 1503 C CA . GLN A 1 208 ? 11.168 7.500 -11.653 1.00 93.06 208 GLN A CA 1
ATOM 1504 C C . GLN A 1 208 ? 10.992 7.522 -10.132 1.00 93.06 208 GLN A C 1
ATOM 1506 O O . GLN A 1 208 ? 9.891 7.316 -9.618 1.00 93.06 208 GLN A O 1
ATOM 1511 N N . VAL A 1 209 ? 12.075 7.826 -9.415 1.00 89.44 209 VAL A N 1
ATOM 1512 C CA . VAL A 1 209 ? 12.087 7.894 -7.946 1.00 89.44 209 VAL A CA 1
ATOM 1513 C C . VAL A 1 209 ? 10.948 8.766 -7.415 1.00 89.44 209 VAL A C 1
ATOM 1515 O O . VAL A 1 209 ? 10.766 9.912 -7.825 1.00 89.44 209 VAL A O 1
ATOM 1518 N N . GLY A 1 210 ? 10.162 8.205 -6.495 1.00 88.69 210 GLY A N 1
ATOM 1519 C CA . GLY A 1 210 ? 9.054 8.903 -5.837 1.00 88.69 210 GLY A CA 1
ATOM 1520 C C . GLY A 1 210 ? 7.760 8.979 -6.652 1.00 88.69 210 GLY A C 1
ATOM 1521 O O . GLY A 1 210 ? 6.725 9.355 -6.100 1.00 88.69 210 GLY A O 1
ATOM 1522 N N . ARG A 1 211 ? 7.759 8.569 -7.928 1.00 95.69 211 ARG A N 1
ATOM 1523 C CA . ARG A 1 211 ? 6.516 8.361 -8.681 1.00 95.69 211 ARG A CA 1
ATOM 1524 C C . ARG A 1 211 ? 5.960 6.986 -8.382 1.00 95.69 211 ARG A C 1
ATOM 1526 O O . ARG A 1 211 ? 6.120 6.057 -9.159 1.00 95.69 211 ARG A O 1
ATOM 1533 N N . ASN A 1 212 ? 5.299 6.877 -7.243 1.00 97.94 212 ASN A N 1
ATOM 1534 C CA . ASN A 1 212 ? 4.660 5.640 -6.830 1.00 97.94 212 ASN A CA 1
ATOM 1535 C C . ASN A 1 212 ? 3.187 5.603 -7.256 1.00 97.94 212 ASN A C 1
AT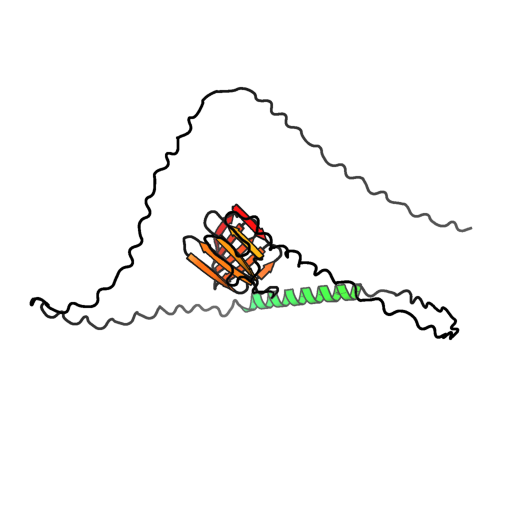OM 1537 O O . ASN A 1 212 ? 2.564 6.639 -7.506 1.00 97.94 212 ASN A O 1
ATOM 1541 N N . TYR A 1 213 ? 2.603 4.413 -7.255 1.00 98.69 213 TYR A N 1
ATOM 1542 C CA . TYR A 1 213 ? 1.161 4.208 -7.247 1.00 98.69 213 TYR A CA 1
ATOM 1543 C C . TYR A 1 213 ? 0.808 3.075 -6.285 1.00 98.69 213 TYR A C 1
ATOM 1545 O O . TYR A 1 213 ? 1.533 2.093 -6.141 1.00 98.69 213 TYR A O 1
ATOM 1553 N N . TYR A 1 214 ? -0.303 3.251 -5.584 1.00 98.75 214 TYR A N 1
ATOM 1554 C CA . TYR A 1 214 ? -0.872 2.304 -4.638 1.00 98.75 214 TYR A CA 1
ATOM 1555 C C . TYR A 1 214 ? -1.923 1.455 -5.340 1.00 98.75 214 TYR A C 1
ATOM 1557 O O . TYR A 1 214 ? -2.766 1.996 -6.055 1.00 98.75 214 TYR A O 1
ATOM 1565 N N . LYS A 1 215 ? -1.937 0.149 -5.068 1.00 98.81 215 LYS A N 1
ATOM 1566 C CA . LYS A 1 215 ? -3.008 -0.766 -5.463 1.00 98.81 215 LYS A CA 1
ATOM 1567 C C . LYS A 1 215 ? -3.469 -1.577 -4.265 1.00 98.81 215 LYS A C 1
ATOM 1569 O O . LYS A 1 215 ? -2.675 -2.248 -3.608 1.00 98.81 215 LYS A O 1
ATOM 1574 N N . GLY A 1 216 ? -4.767 -1.520 -4.002 1.00 98.38 216 GLY A N 1
ATOM 1575 C CA . GLY A 1 216 ? -5.415 -2.237 -2.910 1.00 98.38 216 GLY A CA 1
ATOM 1576 C C . GLY A 1 216 ? -6.477 -3.184 -3.445 1.00 98.38 216 GLY A C 1
ATOM 1577 O O . GLY A 1 216 ? -7.155 -2.863 -4.418 1.00 98.38 216 GLY A O 1
ATOM 1578 N N . LEU A 1 217 ? -6.634 -4.337 -2.803 1.00 98.62 217 LEU A N 1
ATOM 1579 C CA . LEU A 1 217 ? -7.741 -5.262 -3.033 1.00 98.62 217 LEU A CA 1
ATOM 1580 C C . LEU A 1 217 ? -8.328 -5.676 -1.686 1.00 98.62 217 LEU A C 1
ATOM 1582 O O . LEU A 1 217 ? -7.610 -6.239 -0.861 1.00 98.62 217 LEU A O 1
ATOM 1586 N N . ALA A 1 218 ? -9.624 -5.447 -1.488 1.00 97.25 218 ALA A N 1
ATOM 1587 C CA . ALA A 1 218 ? -10.352 -5.893 -0.303 1.00 97.25 218 ALA A CA 1
ATOM 1588 C C . ALA A 1 218 ? -11.757 -6.366 -0.690 1.00 97.25 218 ALA A C 1
ATOM 1590 O O . ALA A 1 218 ? -12.499 -5.653 -1.367 1.00 97.25 218 ALA A O 1
ATOM 1591 N N . ASN A 1 219 ? -12.138 -7.575 -0.266 1.00 93.44 219 ASN A N 1
ATOM 1592 C CA . ASN A 1 219 ? -13.445 -8.177 -0.576 1.00 93.44 219 ASN A CA 1
ATOM 1593 C C . ASN A 1 219 ? -13.809 -8.134 -2.078 1.00 93.44 219 ASN A C 1
ATOM 1595 O O . ASN A 1 219 ? -14.940 -7.821 -2.437 1.00 93.44 219 ASN A O 1
ATOM 1599 N N . GLY A 1 220 ? -12.833 -8.368 -2.961 1.00 93.75 220 GLY A N 1
ATOM 1600 C CA . GLY A 1 220 ? -13.024 -8.309 -4.418 1.00 93.75 220 GLY A CA 1
ATOM 1601 C C . GLY A 1 220 ? -13.036 -6.900 -5.025 1.00 93.75 220 GLY A C 1
ATOM 1602 O O . GLY A 1 220 ? -13.000 -6.775 -6.244 1.00 93.75 220 GLY A O 1
ATOM 1603 N N . ASN A 1 221 ? -13.018 -5.843 -4.210 1.00 96.44 221 ASN A N 1
ATOM 1604 C CA . ASN A 1 221 ? -12.970 -4.463 -4.689 1.00 96.44 221 ASN A CA 1
ATOM 1605 C C . ASN A 1 221 ? -11.517 -4.011 -4.819 1.00 96.44 221 ASN A C 1
ATOM 1607 O O . ASN A 1 221 ? -10.791 -3.952 -3.822 1.00 96.44 221 ASN A O 1
ATOM 1611 N N . ALA A 1 222 ? -11.105 -3.713 -6.049 1.00 97.56 222 ALA A N 1
ATOM 1612 C CA . ALA A 1 222 ? -9.779 -3.201 -6.355 1.00 97.56 222 ALA A CA 1
ATOM 1613 C C . ALA A 1 222 ? -9.806 -1.677 -6.493 1.00 97.56 222 ALA A C 1
ATOM 1615 O O . ALA A 1 222 ? -10.740 -1.118 -7.069 1.00 97.56 222 ALA A O 1
ATOM 1616 N N . ILE A 1 223 ? -8.761 -1.017 -6.003 1.00 98.25 223 ILE A N 1
ATOM 1617 C CA . ILE A 1 223 ? -8.532 0.411 -6.224 1.00 98.25 223 ILE A CA 1
ATOM 1618 C C . ILE A 1 223 ? -7.085 0.653 -6.627 1.00 98.25 223 ILE A C 1
ATOM 1620 O O . ILE A 1 223 ? -6.182 -0.082 -6.220 1.00 98.25 223 ILE A O 1
ATOM 1624 N N . GLU A 1 224 ? -6.878 1.727 -7.376 1.00 98.56 224 GLU A N 1
ATOM 1625 C CA . GLU A 1 224 ? -5.565 2.263 -7.700 1.00 98.56 224 GLU A CA 1
ATOM 1626 C C . GLU A 1 224 ? -5.541 3.757 -7.378 1.00 98.56 224 GLU A C 1
ATOM 1628 O O . GLU A 1 224 ? -6.495 4.478 -7.672 1.00 98.56 224 GLU A O 1
ATOM 1633 N N . ILE A 1 225 ? -4.474 4.211 -6.726 1.00 98.69 225 ILE A N 1
ATOM 1634 C CA . ILE A 1 225 ? -4.298 5.605 -6.319 1.00 98.69 225 ILE A CA 1
ATOM 1635 C C . ILE A 1 225 ? -2.890 6.036 -6.717 1.00 98.69 225 ILE A C 1
ATOM 1637 O O . ILE A 1 225 ? -1.902 5.438 -6.291 1.00 98.69 225 ILE A O 1
ATOM 1641 N N . GLY A 1 226 ? -2.791 7.089 -7.523 1.00 98.19 226 GLY A N 1
ATOM 1642 C CA . GLY A 1 226 ? -1.505 7.659 -7.908 1.00 98.19 226 GLY A CA 1
ATOM 1643 C C . GLY A 1 226 ? -0.844 8.438 -6.771 1.00 98.19 226 GLY A C 1
ATOM 1644 O O . GLY A 1 226 ? -1.517 8.995 -5.905 1.00 98.19 226 GLY A O 1
ATOM 1645 N N . TYR A 1 227 ? 0.483 8.526 -6.826 1.00 96.62 227 TYR A N 1
ATOM 1646 C CA . TYR A 1 227 ? 1.297 9.442 -6.023 1.00 96.62 227 TYR A CA 1
ATOM 1647 C C . TYR A 1 227 ? 1.144 9.311 -4.491 1.00 96.62 227 TYR A C 1
ATOM 1649 O O . TYR A 1 227 ? 1.001 10.333 -3.812 1.00 96.62 227 TYR A O 1
ATOM 1657 N N . PRO A 1 228 ? 1.198 8.099 -3.896 1.00 98.19 228 PRO A N 1
ATOM 1658 C CA . PRO A 1 228 ? 1.303 7.989 -2.451 1.00 98.19 228 PRO A CA 1
ATOM 1659 C C . PRO A 1 228 ? 2.617 8.616 -1.972 1.00 98.19 228 PRO A C 1
ATOM 1661 O O . PRO A 1 228 ? 3.685 8.374 -2.543 1.00 98.19 228 PRO A O 1
ATOM 1664 N N . SER A 1 229 ? 2.551 9.399 -0.897 1.00 97.44 229 SER A N 1
ATOM 1665 C CA . SER A 1 229 ? 3.750 9.940 -0.258 1.00 97.44 229 SER A CA 1
ATOM 1666 C C . SER A 1 229 ? 4.442 8.856 0.568 1.00 97.44 229 SER A C 1
ATOM 1668 O O . SER A 1 229 ? 3.775 8.030 1.191 1.00 97.44 229 SER A O 1
ATOM 1670 N N . ARG A 1 230 ? 5.780 8.850 0.583 1.00 97.06 230 ARG A N 1
ATOM 1671 C CA . ARG A 1 230 ? 6.598 7.918 1.376 1.00 97.06 230 ARG A CA 1
ATOM 1672 C C . ARG A 1 230 ? 7.298 8.672 2.506 1.00 97.06 230 ARG A C 1
ATOM 1674 O O . ARG A 1 230 ? 7.881 9.727 2.278 1.00 97.06 230 ARG A O 1
ATOM 1681 N N . SER A 1 231 ? 7.267 8.104 3.707 1.00 96.94 231 SER A N 1
ATOM 1682 C CA . SER A 1 231 ? 8.027 8.546 4.877 1.00 96.94 231 SER A CA 1
ATOM 1683 C C . SER A 1 231 ? 8.611 7.318 5.573 1.00 96.94 231 SER A C 1
ATOM 1685 O O . SER A 1 231 ? 7.908 6.603 6.292 1.00 96.94 231 SER A O 1
ATOM 1687 N N . GLY A 1 232 ? 9.894 7.040 5.327 1.00 95.69 232 GLY A N 1
ATOM 1688 C CA . GLY A 1 232 ? 10.536 5.797 5.760 1.00 95.69 232 GLY A CA 1
ATOM 1689 C C . GLY A 1 232 ? 9.882 4.576 5.104 1.00 95.69 232 GLY A C 1
ATOM 1690 O O . GLY A 1 232 ? 9.794 4.495 3.878 1.00 95.69 232 GLY A O 1
ATOM 1691 N N . SER A 1 233 ? 9.395 3.643 5.922 1.00 96.88 233 SER A N 1
ATOM 1692 C CA . SER A 1 233 ? 8.642 2.459 5.483 1.00 96.88 233 SER A CA 1
ATOM 1693 C C . SER A 1 233 ? 7.124 2.676 5.418 1.00 96.88 233 SER A C 1
ATOM 1695 O O . SER A 1 233 ? 6.385 1.746 5.101 1.00 96.88 233 SER A O 1
ATOM 1697 N N . THR A 1 234 ? 6.649 3.890 5.714 1.00 98.50 234 THR A N 1
ATOM 1698 C CA . THR A 1 234 ? 5.223 4.227 5.697 1.00 98.50 234 THR A CA 1
ATOM 1699 C C . THR A 1 234 ? 4.853 4.945 4.405 1.00 98.50 234 THR A C 1
ATOM 1701 O O . THR A 1 234 ? 5.540 5.878 3.985 1.00 98.50 234 THR A O 1
ATOM 1704 N N . PHE A 1 235 ? 3.728 4.561 3.812 1.00 98.69 235 PHE A N 1
ATOM 1705 C CA . PHE A 1 235 ? 3.170 5.181 2.618 1.00 98.69 235 PHE A CA 1
ATOM 1706 C C . PHE A 1 235 ? 1.774 5.719 2.898 1.00 98.69 235 PHE A C 1
ATOM 1708 O O . PHE A 1 235 ? 0.976 5.070 3.568 1.00 98.69 235 PHE A O 1
ATOM 1715 N N . THR A 1 236 ? 1.462 6.898 2.366 1.00 98.69 236 THR A N 1
ATOM 1716 C CA . THR A 1 236 ? 0.140 7.514 2.496 1.00 98.69 236 THR A CA 1
ATOM 1717 C C . THR A 1 236 ? -0.459 7.768 1.121 1.00 98.69 236 THR A C 1
ATOM 1719 O O . THR A 1 236 ? 0.006 8.641 0.393 1.00 98.69 236 THR A O 1
ATOM 1722 N N . ALA A 1 237 ? -1.514 7.030 0.779 1.00 98.69 237 ALA A N 1
ATOM 1723 C CA . ALA A 1 237 ? -2.323 7.253 -0.417 1.00 98.69 237 ALA A CA 1
ATOM 1724 C C . ALA A 1 237 ? -3.613 8.000 -0.048 1.00 98.69 237 ALA A C 1
ATOM 1726 O O . ALA A 1 237 ? -4.210 7.734 1.000 1.00 98.69 237 ALA A O 1
ATOM 1727 N N . VAL A 1 238 ? -4.062 8.926 -0.898 1.00 98.50 238 VAL A N 1
ATOM 1728 C CA . VAL A 1 238 ? -5.276 9.725 -0.663 1.00 98.50 238 VAL A CA 1
ATOM 1729 C C . VAL A 1 238 ? -6.203 9.630 -1.868 1.00 98.50 238 VAL A C 1
ATOM 1731 O O . VAL A 1 238 ? -5.785 9.882 -2.993 1.00 98.50 238 VAL A O 1
ATOM 1734 N N . ASN A 1 239 ? -7.469 9.297 -1.620 1.00 97.75 239 ASN A N 1
ATOM 1735 C CA . ASN A 1 239 ? -8.537 9.282 -2.612 1.00 97.75 239 ASN A CA 1
ATOM 1736 C C . ASN A 1 239 ? -9.732 10.082 -2.074 1.00 97.75 239 ASN A C 1
ATOM 1738 O O . ASN A 1 239 ? -10.492 9.601 -1.232 1.00 97.75 239 ASN A O 1
ATOM 1742 N N . GLY A 1 240 ? -9.859 11.338 -2.509 1.00 97.31 240 GLY A N 1
ATOM 1743 C CA . GLY A 1 240 ? -10.852 12.265 -1.964 1.00 97.31 240 GLY A CA 1
ATOM 1744 C C . GLY A 1 240 ? -10.668 12.473 -0.457 1.00 97.31 240 GLY A C 1
ATOM 1745 O O . GLY A 1 240 ? -9.600 12.879 -0.004 1.00 97.31 240 GLY A O 1
ATOM 1746 N N . SER A 1 241 ? -11.711 12.183 0.325 1.00 97.62 241 SER A N 1
ATOM 1747 C CA . SER A 1 241 ? -11.691 12.251 1.793 1.00 97.62 241 SER A CA 1
ATOM 1748 C C . SER A 1 241 ? -11.075 11.027 2.475 1.00 97.62 241 SER A C 1
ATOM 1750 O O . SER A 1 241 ? -10.920 11.048 3.700 1.00 97.62 241 SER A O 1
ATOM 1752 N N . VAL A 1 242 ? -10.758 9.966 1.722 1.00 98.56 242 VAL A N 1
ATOM 1753 C CA . VAL A 1 242 ? -10.222 8.711 2.257 1.00 98.56 242 VAL A CA 1
ATOM 1754 C C . VAL A 1 242 ? -8.699 8.716 2.186 1.00 98.56 242 VAL A C 1
ATOM 1756 O O . VAL A 1 242 ? -8.104 8.991 1.145 1.00 98.56 242 VAL A O 1
ATOM 1759 N N . ARG A 1 243 ? -8.054 8.375 3.299 1.00 98.75 243 ARG A N 1
ATOM 1760 C CA . ARG A 1 243 ? -6.605 8.228 3.419 1.00 98.75 243 ARG A CA 1
ATOM 1761 C C . ARG A 1 243 ? -6.263 6.811 3.853 1.00 98.75 243 ARG A C 1
ATOM 1763 O O . ARG A 1 243 ? -6.787 6.331 4.857 1.00 98.75 243 ARG A O 1
ATOM 1770 N N . TYR A 1 244 ? -5.328 6.210 3.131 1.00 98.69 244 TYR A N 1
ATOM 1771 C CA . TYR A 1 244 ? -4.765 4.891 3.381 1.00 98.69 244 TYR A CA 1
ATOM 1772 C C . TYR A 1 244 ? -3.321 5.078 3.834 1.00 98.69 244 TYR A C 1
ATOM 1774 O O . TYR A 1 244 ? -2.487 5.538 3.056 1.00 98.69 244 TYR A O 1
ATOM 1782 N N . VAL A 1 245 ? -3.032 4.752 5.088 1.00 98.75 245 VAL A N 1
ATOM 1783 C CA . VAL A 1 245 ? -1.676 4.748 5.639 1.00 98.75 245 VAL A CA 1
ATOM 1784 C C . VAL A 1 245 ? -1.230 3.298 5.741 1.00 98.75 245 VAL A C 1
ATOM 1786 O O . VAL A 1 245 ? -1.803 2.528 6.507 1.00 98.75 245 VAL A O 1
ATOM 1789 N N . VAL A 1 246 ? -0.236 2.922 4.943 1.00 98.75 246 VAL A N 1
ATOM 1790 C CA . VAL A 1 246 ? 0.348 1.580 4.927 1.00 98.75 246 VAL A CA 1
ATOM 1791 C C . VAL A 1 246 ? 1.719 1.619 5.580 1.00 98.75 246 VAL A C 1
ATOM 1793 O O . VAL A 1 246 ? 2.524 2.494 5.281 1.00 98.75 246 VAL A O 1
ATOM 1796 N N . SER A 1 247 ? 1.996 0.649 6.437 1.00 98.69 247 SER A N 1
ATOM 1797 C CA . SER A 1 247 ? 3.316 0.374 6.995 1.00 98.69 247 SER A CA 1
ATOM 1798 C C . SER A 1 247 ? 3.535 -1.142 7.043 1.00 98.69 247 SER A C 1
ATOM 1800 O O . SER A 1 247 ? 2.579 -1.906 6.870 1.00 98.69 247 SER A O 1
ATOM 1802 N N . PRO A 1 248 ? 4.757 -1.619 7.345 1.00 98.50 248 PRO A N 1
ATOM 1803 C CA . PRO A 1 248 ? 4.989 -3.044 7.555 1.00 98.50 248 PRO A CA 1
ATOM 1804 C C . PRO A 1 248 ? 4.174 -3.647 8.709 1.00 98.50 248 PRO A C 1
ATOM 1806 O O . PRO A 1 248 ? 4.010 -4.860 8.759 1.00 98.50 248 PRO A O 1
ATOM 1809 N N . SER A 1 249 ? 3.660 -2.824 9.632 1.00 98.56 249 SER A N 1
ATOM 1810 C CA . SER A 1 249 ? 2.875 -3.277 10.784 1.00 98.56 249 SER A CA 1
ATOM 1811 C C . SER A 1 249 ? 1.362 -3.209 10.573 1.00 98.56 249 SER A C 1
ATOM 1813 O O . SER A 1 249 ? 0.637 -3.998 11.178 1.00 98.56 249 SER A O 1
ATOM 1815 N N . SER A 1 250 ? 0.850 -2.286 9.750 1.00 98.69 250 SER A N 1
ATOM 1816 C CA . SER A 1 250 ? -0.600 -2.113 9.594 1.00 98.69 250 SER A CA 1
ATOM 1817 C C . SER A 1 250 ? -1.023 -1.379 8.319 1.00 98.69 250 SER A C 1
ATOM 1819 O O . SER A 1 250 ? -0.250 -0.640 7.712 1.00 98.69 250 SER A O 1
ATOM 1821 N N . LEU A 1 251 ? -2.294 -1.546 7.958 1.00 98.81 251 LEU A N 1
ATOM 1822 C CA . LEU A 1 251 ? -3.044 -0.676 7.060 1.00 98.81 251 LEU A CA 1
ATOM 1823 C C . LEU A 1 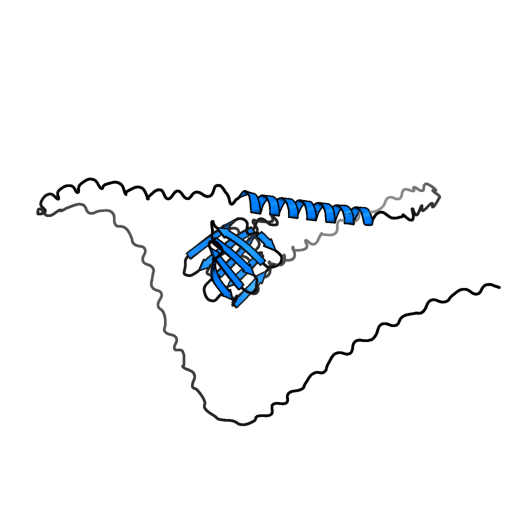251 ? -4.099 0.080 7.877 1.00 98.81 251 LEU A C 1
ATOM 1825 O O . LEU A 1 251 ? -5.017 -0.524 8.432 1.00 98.81 251 LEU A O 1
ATOM 1829 N N . VAL A 1 252 ? -3.991 1.405 7.921 1.00 98.75 252 VAL A N 1
ATOM 1830 C CA . VAL A 1 252 ? -4.980 2.286 8.549 1.00 98.75 252 VAL A CA 1
ATOM 1831 C C . VAL A 1 252 ? -5.740 3.037 7.467 1.00 98.75 252 VAL A C 1
ATOM 1833 O O . VAL A 1 252 ? -5.147 3.718 6.632 1.00 98.75 252 VAL A O 1
ATOM 1836 N N . ILE A 1 253 ? -7.065 2.936 7.495 1.00 98.50 253 ILE A N 1
ATOM 1837 C CA . ILE A 1 253 ? -7.963 3.616 6.565 1.00 98.50 253 ILE A CA 1
ATOM 1838 C C . ILE A 1 253 ? -8.769 4.631 7.360 1.00 98.50 253 ILE A C 1
ATOM 1840 O O . ILE A 1 253 ? -9.472 4.279 8.308 1.00 98.50 253 ILE A O 1
ATOM 1844 N N . THR A 1 254 ? -8.683 5.895 6.966 1.00 98.69 254 THR A N 1
ATOM 1845 C CA . THR A 1 254 ? -9.418 6.998 7.592 1.00 98.69 254 THR A CA 1
ATOM 1846 C C . THR A 1 254 ? -10.240 7.734 6.548 1.00 98.69 254 THR A C 1
ATOM 1848 O O . THR A 1 254 ? -9.808 7.864 5.409 1.00 98.69 254 THR A O 1
ATOM 1851 N N . GLU A 1 255 ? -11.406 8.237 6.928 1.00 98.44 255 GLU A N 1
ATOM 1852 C CA . GLU A 1 255 ? -12.261 9.061 6.082 1.00 98.44 255 GLU A CA 1
ATOM 1853 C C . GLU A 1 255 ? -12.752 10.261 6.883 1.00 98.44 255 GLU A C 1
ATOM 1855 O O . GLU A 1 255 ? -13.282 10.102 7.983 1.00 98.44 255 GLU A O 1
ATOM 1860 N N . ASN A 1 256 ? -12.559 11.472 6.352 1.00 97.12 256 ASN A N 1
ATOM 1861 C CA . ASN A 1 256 ? -12.947 12.717 7.031 1.00 97.12 256 ASN A CA 1
ATOM 1862 C C . ASN A 1 256 ? -12.406 12.813 8.476 1.00 97.12 256 ASN A C 1
ATOM 1864 O O . ASN A 1 256 ? -13.075 13.309 9.378 1.00 97.12 256 ASN A O 1
ATOM 1868 N N . GLY A 1 257 ? -11.199 12.286 8.711 1.00 93.94 257 GLY A N 1
ATOM 1869 C CA . GLY A 1 257 ? -10.558 12.257 10.031 1.00 93.94 257 GLY A CA 1
ATOM 1870 C C . GLY A 1 257 ? -11.022 11.132 10.964 1.00 93.94 257 GLY A C 1
ATOM 1871 O O . GLY A 1 257 ? -10.444 10.970 12.035 1.00 93.94 257 GLY A O 1
ATOM 1872 N N . ARG A 1 258 ? -12.009 10.317 10.571 1.00 97.88 258 ARG A N 1
ATOM 1873 C CA . ARG A 1 258 ? -12.466 9.151 11.337 1.00 97.88 258 ARG A CA 1
ATOM 1874 C C . ARG A 1 258 ? -11.815 7.872 10.821 1.00 97.88 258 ARG A C 1
ATOM 1876 O O . ARG A 1 258 ? -11.872 7.590 9.628 1.00 97.88 258 ARG A O 1
ATOM 1883 N N . THR A 1 259 ? -11.254 7.059 11.711 1.00 98.44 259 THR A N 1
ATOM 1884 C CA . THR A 1 259 ? -10.738 5.731 11.350 1.00 98.44 259 THR A CA 1
ATOM 1885 C C . THR A 1 259 ? -11.882 4.793 10.974 1.00 98.44 259 THR A C 1
ATOM 1887 O O . THR A 1 259 ? -12.770 4.534 11.783 1.00 98.44 259 THR A O 1
ATOM 1890 N N . LEU A 1 260 ? -11.856 4.297 9.737 1.00 97.31 260 LEU A N 1
ATOM 1891 C CA . LEU A 1 260 ? -12.776 3.284 9.223 1.00 97.31 260 LEU A CA 1
ATOM 1892 C C . LEU A 1 260 ? -12.269 1.869 9.509 1.00 97.31 260 LEU A C 1
ATOM 1894 O O . LEU A 1 260 ? -13.064 0.973 9.777 1.00 97.31 260 LEU A O 1
ATOM 1898 N N . SER A 1 261 ? -10.953 1.666 9.420 1.00 98.06 261 SER A N 1
ATOM 1899 C CA . SER A 1 261 ? -10.317 0.365 9.631 1.00 98.06 261 SER A CA 1
ATOM 1900 C C . SER A 1 261 ? -8.882 0.5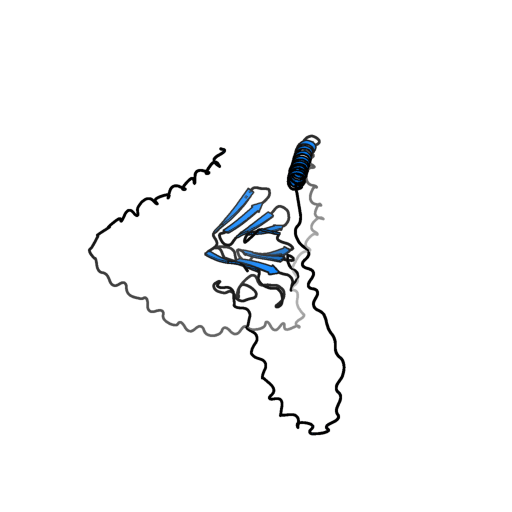44 10.123 1.00 98.06 261 SER A C 1
ATOM 1902 O O . SER A 1 261 ? -8.168 1.420 9.634 1.00 98.06 261 SER A O 1
ATOM 1904 N N . THR A 1 262 ? -8.463 -0.317 11.047 1.00 98.56 262 THR A N 1
ATOM 1905 C CA . THR A 1 262 ? -7.060 -0.529 11.419 1.00 98.56 262 THR A CA 1
ATOM 1906 C C . THR A 1 262 ? -6.800 -2.018 11.301 1.00 98.56 262 THR A C 1
ATOM 1908 O O . THR A 1 262 ? -7.360 -2.810 12.057 1.00 98.56 262 THR A O 1
ATOM 1911 N N . GLU A 1 263 ? -5.987 -2.406 10.331 1.00 98.56 263 GLU A N 1
ATOM 1912 C CA . GLU A 1 263 ? -5.755 -3.804 9.990 1.00 98.56 263 GLU A CA 1
ATOM 1913 C C . GLU A 1 263 ? -4.286 -4.149 10.230 1.00 98.56 263 GLU A C 1
ATOM 1915 O O . GLU A 1 263 ? -3.424 -3.551 9.584 1.00 98.56 263 GLU A O 1
ATOM 1920 N N . PRO A 1 264 ? -3.963 -5.089 11.133 1.00 98.75 264 PRO A N 1
ATOM 1921 C CA . PRO A 1 264 ? -2.586 -5.530 11.304 1.00 98.75 264 PRO A CA 1
ATOM 1922 C C . PRO A 1 264 ? -2.112 -6.271 10.051 1.00 98.75 264 PRO A C 1
ATOM 1924 O O . PRO A 1 264 ? -2.859 -7.054 9.451 1.00 98.75 264 PRO A O 1
ATOM 1927 N N . MET A 1 265 ? -0.860 -6.033 9.663 1.00 98.50 265 MET A N 1
ATOM 1928 C CA . MET A 1 265 ? -0.218 -6.818 8.613 1.00 98.50 265 MET A CA 1
ATOM 1929 C C . MET A 1 265 ? 0.080 -8.217 9.145 1.00 98.50 265 MET A C 1
ATOM 1931 O O . MET A 1 265 ? 0.652 -8.373 10.220 1.00 98.50 265 MET A O 1
ATOM 1935 N N . ILE A 1 266 ? -0.299 -9.233 8.374 1.00 98.44 266 ILE A N 1
ATOM 1936 C CA . ILE A 1 266 ? 0.131 -10.614 8.619 1.00 98.44 266 ILE A CA 1
ATOM 1937 C C . ILE A 1 266 ? 1.567 -10.775 8.120 1.00 98.44 266 ILE A C 1
ATOM 1939 O O . ILE A 1 266 ? 2.399 -11.396 8.774 1.00 98.44 266 ILE A O 1
ATOM 1943 N N . GLN A 1 267 ? 1.857 -10.189 6.959 1.00 98.06 267 GLN A N 1
ATOM 1944 C CA . GLN A 1 267 ? 3.184 -10.180 6.367 1.00 98.06 267 GLN A CA 1
ATOM 1945 C C . GLN A 1 267 ? 3.329 -8.945 5.487 1.00 98.06 267 GLN A C 1
ATOM 1947 O O . GLN A 1 267 ? 2.377 -8.541 4.810 1.00 98.06 267 GLN A O 1
ATOM 1952 N N . ALA A 1 268 ? 4.523 -8.364 5.488 1.00 97.81 268 ALA A N 1
ATOM 1953 C CA . ALA A 1 268 ? 4.853 -7.230 4.649 1.00 97.81 268 ALA A CA 1
ATOM 1954 C C . ALA A 1 268 ? 6.341 -7.224 4.293 1.00 97.81 268 ALA A C 1
ATOM 1956 O O . ALA A 1 268 ? 7.171 -7.782 5.010 1.00 97.81 268 ALA A O 1
ATOM 1957 N N . TRP A 1 269 ? 6.658 -6.555 3.193 1.00 97.69 269 TRP A N 1
ATOM 1958 C CA . TRP A 1 269 ? 8.006 -6.245 2.747 1.00 97.69 269 TRP A CA 1
ATOM 1959 C C . TRP A 1 269 ? 8.033 -4.830 2.159 1.00 97.69 269 TRP A C 1
ATOM 1961 O O . TRP A 1 269 ? 7.039 -4.356 1.601 1.00 97.69 269 TRP A O 1
ATOM 1971 N N . VAL A 1 270 ? 9.173 -4.164 2.315 1.00 96.44 270 VAL A N 1
ATOM 1972 C CA . VAL A 1 270 ? 9.461 -2.831 1.787 1.00 96.44 270 VAL A CA 1
ATOM 1973 C C . VAL A 1 270 ? 10.878 -2.836 1.216 1.00 96.44 270 VAL A C 1
ATOM 1975 O O . VAL A 1 270 ? 11.766 -3.420 1.842 1.00 96.44 270 VAL A O 1
ATOM 1978 N N . ASP A 1 271 ? 11.047 -2.212 0.051 1.00 91.12 271 ASP A N 1
ATOM 1979 C CA . ASP A 1 271 ? 12.340 -2.003 -0.622 1.00 91.12 271 ASP A CA 1
ATOM 1980 C C . ASP A 1 271 ? 13.143 -0.849 -0.001 1.00 91.12 271 ASP A C 1
ATOM 1982 O O . ASP A 1 271 ? 12.531 0.212 0.315 1.00 91.12 271 ASP A O 1
#

Organism: NCBI:txid1121927

Foldseek 3Di:
DDDDDDDDDDDDDDDDDDDDDDDDDDDDDDDDDDDDDDDDDDDDDDDDDPDDPDDDPDDDDDDDDDDDDDDDDPPDDDPDDPDDDDDDDPPPPVVVVVVVVVVVVVVVVVVVVVVVVPPDDDDDDDDDDDDDDDDDDDDDDDDDDDDDDDDDPPDDDDDDDDPAAFPDPQGGQQAHVPFDGHPDPQWGWFKWFDFPFKTKTKTADHPDPQFIKIWMAGPNDIDIATRWGDDPQWTWGDDPQWIWIDHQFWTWIAGVNHTPDTTGTPGMDGD

Secondary structure (DSSP, 8-state):
--PPPPPP--PPP--PPPP-------------------------------------------PPS-PPPPPPPPPPPPPPPPP------SSSSHHHHHHHHHHHHHHHHHHHHHHHTT----------------------------PPPPP----PPPPPPPPPPPSSTTEETTEETTS-B-SSTTS-EEEEEE-SSEEEEEEESTT-TT-EEEEEEETTEEEEEE--EEETTEEEEEETTEEEEE-SSEEEEEETTEEEEEEE-SEEEE-

pLDDT: mean 72.58, std 21.02, range [38.12, 98.81]